Protein AF-E1F149-F1 (afdb_monomer)

Radius of gyration: 38.38 Å; Cα contacts (8 Å, |Δi|>4): 132; chains: 1; bounding box: 78×75×106 Å

Solvent-accessible surface area (backbone atoms only — not comparable to full-atom values): 12348 Å² total; per-residue (Å²): 132,79,92,64,80,89,79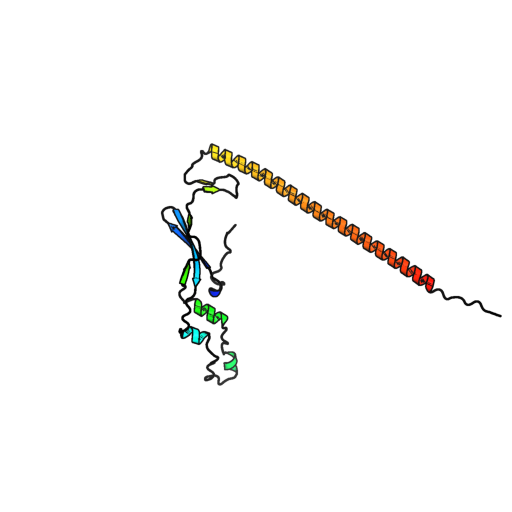,58,80,90,77,57,61,71,88,75,54,51,62,51,74,48,78,47,78,46,96,86,58,40,34,36,40,40,36,28,33,52,39,71,77,74,62,86,82,36,64,68,52,50,62,70,73,37,77,94,71,75,85,67,89,79,60,90,47,77,69,49,61,74,66,56,76,77,82,52,68,67,64,53,48,55,56,58,57,67,82,48,73,70,46,76,42,83,69,55,76,80,42,79,44,68,80,53,69,44,57,83,51,87,92,51,81,35,71,77,43,49,71,88,61,85,74,55,72,68,59,48,53,52,39,48,53,52,38,50,52,53,50,56,50,50,55,54,50,52,52,51,49,53,51,51,52,53,53,49,55,52,48,53,51,52,51,52,53,48,52,51,53,50,52,51,52,52,50,52,54,52,52,53,53,54,51,53,56,54,52,70,71,64,63,77,82,78,76,79,85,81,135

Mean predicted aligned error: 14.94 Å

Structure (mmCIF, N/CA/C/O backbone):
data_AF-E1F149-F1
#
_entry.id   AF-E1F149-F1
#
loop_
_atom_site.group_PDB
_atom_site.id
_atom_site.type_symbol
_atom_site.label_atom_id
_atom_site.label_alt_id
_atom_site.label_comp_id
_atom_site.label_asym_id
_atom_site.label_entity_id
_atom_site.label_seq_id
_atom_site.pdbx_PDB_ins_code
_atom_site.Cartn_x
_atom_site.Cartn_y
_atom_site.Cartn_z
_atom_site.occupancy
_atom_site.B_iso_or_equiv
_atom_site.auth_seq_id
_atom_site.auth_comp_id
_atom_site.auth_asym_id
_atom_site.auth_atom_id
_atom_site.pdbx_PDB_model_num
ATOM 1 N N . ARG A 1 1 ? -6.073 5.992 4.138 1.00 64.12 1 ARG A N 1
ATOM 2 C CA . ARG A 1 1 ? -4.622 6.312 4.183 1.00 64.12 1 ARG A CA 1
ATOM 3 C C . ARG A 1 1 ? -4.005 5.742 2.915 1.00 64.12 1 ARG A C 1
ATOM 5 O O . ARG A 1 1 ? -4.240 4.570 2.657 1.00 64.12 1 ARG A O 1
ATOM 12 N N . LYS A 1 2 ? -3.317 6.547 2.101 1.00 83.06 2 LYS A N 1
ATOM 13 C CA . LYS A 1 2 ? -2.605 6.032 0.920 1.00 83.06 2 LYS A CA 1
ATOM 14 C C . LYS A 1 2 ? -1.378 5.243 1.397 1.00 83.06 2 LYS A C 1
ATOM 16 O O . LYS A 1 2 ? -0.756 5.644 2.379 1.00 83.06 2 LYS A O 1
ATOM 21 N N . VAL A 1 3 ? -1.097 4.101 0.770 1.00 85.75 3 VAL A N 1
ATOM 22 C CA . VAL A 1 3 ? 0.039 3.230 1.138 1.00 85.75 3 VAL A CA 1
ATOM 23 C C . VAL A 1 3 ? 1.358 3.799 0.611 1.00 85.75 3 VAL A C 1
ATOM 25 O O . VAL A 1 3 ? 2.387 3.680 1.269 1.00 85.75 3 VAL A O 1
ATOM 28 N N . TYR A 1 4 ? 1.310 4.468 -0.540 1.00 87.56 4 TYR A N 1
ATOM 29 C CA . TYR A 1 4 ? 2.456 5.096 -1.188 1.00 87.56 4 TYR A CA 1
ATOM 30 C C . TYR A 1 4 ? 2.304 6.623 -1.191 1.00 87.56 4 TYR A C 1
ATOM 32 O O . TYR A 1 4 ? 1.167 7.114 -1.223 1.00 87.56 4 TYR A O 1
ATOM 40 N N . PRO A 1 5 ? 3.419 7.374 -1.144 1.00 88.69 5 PRO A N 1
ATOM 41 C CA . PRO A 1 5 ? 3.393 8.817 -1.334 1.00 88.69 5 PRO A CA 1
ATOM 42 C C . PRO A 1 5 ? 2.919 9.165 -2.748 1.00 88.69 5 PRO A C 1
ATOM 44 O O . PRO A 1 5 ? 3.057 8.373 -3.681 1.00 88.69 5 PRO A O 1
ATOM 47 N N . GLU A 1 6 ? 2.359 10.360 -2.901 1.00 87.00 6 GLU A N 1
ATOM 48 C CA . GLU A 1 6 ? 2.014 10.887 -4.218 1.00 87.00 6 GLU A CA 1
ATOM 49 C C . GLU A 1 6 ? 3.292 11.232 -4.985 1.00 87.00 6 GLU A C 1
ATOM 51 O O . GLU A 1 6 ? 4.244 11.766 -4.415 1.00 87.00 6 GLU A O 1
ATOM 56 N N . LEU A 1 7 ? 3.320 10.887 -6.272 1.00 85.12 7 LEU A N 1
ATOM 57 C CA . LEU A 1 7 ? 4.482 11.065 -7.131 1.00 85.12 7 LEU A CA 1
ATOM 58 C C . LEU A 1 7 ? 4.151 12.078 -8.227 1.00 85.12 7 LEU A C 1
ATOM 60 O O . LEU A 1 7 ? 3.267 11.831 -9.046 1.00 85.12 7 LEU A O 1
ATOM 64 N N . ASN A 1 8 ? 4.877 13.195 -8.259 1.00 85.88 8 ASN A N 1
ATOM 65 C CA . ASN A 1 8 ? 4.776 14.167 -9.341 1.00 85.88 8 ASN A CA 1
ATOM 66 C C . ASN A 1 8 ? 5.753 13.806 -10.468 1.00 85.88 8 ASN A C 1
ATOM 68 O O . ASN A 1 8 ? 6.969 13.871 -10.298 1.00 85.88 8 ASN A O 1
ATOM 72 N N . VAL A 1 9 ? 5.224 13.443 -11.635 1.00 81.06 9 VAL A N 1
ATOM 73 C CA . VAL A 1 9 ? 6.022 12.985 -12.785 1.00 81.06 9 VAL A CA 1
ATOM 74 C C . VAL A 1 9 ? 6.932 14.091 -13.343 1.00 81.06 9 VAL A C 1
ATOM 76 O O . VAL A 1 9 ? 7.969 13.787 -13.926 1.00 81.06 9 VAL A O 1
ATOM 79 N N . ALA A 1 10 ? 6.584 15.368 -13.149 1.00 80.62 10 ALA A N 1
ATOM 80 C CA . ALA A 1 10 ? 7.375 16.492 -13.655 1.00 80.62 10 ALA A CA 1
ATOM 81 C C . ALA A 1 10 ? 8.623 16.789 -12.805 1.00 80.62 10 ALA A C 1
ATOM 83 O O . ALA A 1 10 ? 9.644 17.220 -13.338 1.00 80.62 10 ALA A O 1
ATOM 84 N N . GLU A 1 11 ? 8.545 16.556 -11.495 1.00 81.69 11 GLU A N 1
ATOM 85 C CA . GLU A 1 11 ? 9.586 16.948 -10.532 1.00 81.69 11 GLU A CA 1
ATOM 86 C C . GLU A 1 11 ? 10.530 15.795 -10.171 1.00 81.69 11 GLU A C 1
ATOM 88 O O . GLU A 1 11 ? 11.644 16.012 -9.694 1.00 81.69 11 GLU A O 1
ATOM 93 N N . VAL A 1 12 ? 10.101 14.550 -10.381 1.00 80.50 12 VAL A N 1
ATOM 94 C CA . VAL A 1 12 ? 10.846 13.375 -9.928 1.00 80.50 12 VAL A CA 1
ATOM 95 C C . VAL A 1 12 ? 11.985 13.044 -10.889 1.00 80.50 12 VAL A C 1
ATOM 97 O O . VAL A 1 12 ? 11.776 12.703 -12.051 1.00 80.50 12 VAL A O 1
ATOM 100 N N . SER A 1 13 ? 13.215 13.061 -10.371 1.00 78.38 13 SER A N 1
ATOM 101 C CA . SER A 1 13 ? 14.384 12.560 -11.098 1.00 78.38 13 SER A CA 1
ATOM 102 C C . SER A 1 13 ? 14.320 11.035 -11.225 1.00 78.38 13 SER A C 1
ATOM 104 O O . SER A 1 13 ? 14.295 10.309 -10.223 1.00 78.38 13 SER A O 1
ATOM 106 N N . LEU A 1 14 ? 14.362 10.541 -12.466 1.00 75.69 14 LEU A N 1
ATOM 107 C CA . LEU A 1 14 ? 14.351 9.110 -12.795 1.00 75.69 14 LEU A CA 1
ATOM 108 C C . LEU A 1 14 ? 15.543 8.360 -12.181 1.00 75.69 14 LEU A C 1
ATOM 110 O O . LEU A 1 14 ? 15.417 7.193 -11.827 1.00 75.69 14 LEU A O 1
ATOM 114 N N . ARG A 1 15 ? 16.669 9.047 -11.947 1.00 76.00 15 ARG A N 1
ATOM 115 C CA . ARG A 1 15 ? 17.849 8.500 -11.257 1.00 76.00 15 ARG A CA 1
ATOM 116 C C . ARG A 1 15 ? 17.552 8.067 -9.815 1.00 76.00 15 ARG A C 1
ATOM 118 O O . ARG A 1 15 ? 18.224 7.178 -9.291 1.00 76.00 15 ARG A O 1
ATOM 125 N N . SER A 1 16 ? 16.590 8.706 -9.148 1.00 82.00 16 SER A N 1
ATOM 126 C CA . SER A 1 16 ? 16.223 8.375 -7.763 1.00 82.00 16 SER A CA 1
ATOM 127 C C . SER A 1 16 ? 15.372 7.102 -7.656 1.00 82.00 16 SER A C 1
ATOM 129 O O . SER A 1 16 ? 15.363 6.447 -6.608 1.00 82.00 16 SER A O 1
ATOM 131 N N . LEU A 1 17 ? 14.703 6.712 -8.745 1.00 85.69 17 LEU A N 1
ATOM 132 C CA . LEU A 1 17 ? 13.822 5.552 -8.793 1.00 85.69 17 LEU A CA 1
ATOM 133 C C . LEU A 1 17 ? 14.647 4.276 -8.968 1.00 85.69 17 LEU A C 1
ATOM 135 O O . LEU A 1 17 ? 15.084 3.923 -10.056 1.00 85.69 17 LEU A O 1
ATOM 139 N N . LYS A 1 18 ? 14.852 3.554 -7.866 1.00 88.81 18 LYS A N 1
ATOM 140 C CA . LYS A 1 18 ? 15.605 2.286 -7.864 1.00 88.81 18 LYS A CA 1
ATOM 141 C C . LYS A 1 18 ? 14.717 1.050 -7.961 1.00 88.81 18 LYS A C 1
ATOM 143 O O . LYS A 1 18 ? 15.206 -0.036 -8.252 1.00 88.81 18 LYS A O 1
ATOM 148 N N . ARG A 1 19 ? 13.433 1.180 -7.632 1.00 91.12 19 ARG A N 1
ATOM 149 C CA . ARG A 1 19 ? 12.501 0.061 -7.458 1.00 91.12 19 ARG A CA 1
ATOM 150 C C . ARG A 1 19 ? 11.141 0.435 -8.017 1.00 91.12 19 ARG A C 1
ATOM 152 O O . ARG A 1 19 ? 10.717 1.579 -7.867 1.00 91.12 19 ARG A O 1
ATOM 159 N N . CYS A 1 20 ? 10.455 -0.534 -8.601 1.00 90.44 20 CYS A N 1
ATOM 160 C CA . CYS A 1 20 ? 9.066 -0.401 -9.004 1.00 90.44 20 CYS A CA 1
ATOM 161 C C . CYS A 1 20 ? 8.274 -1.649 -8.607 1.00 90.44 20 CYS A C 1
ATOM 163 O O . CYS A 1 20 ? 8.807 -2.754 -8.489 1.00 90.44 20 CYS A O 1
ATOM 165 N N . VAL A 1 21 ? 6.981 -1.454 -8.380 1.00 92.19 21 VAL A N 1
ATOM 166 C CA . VAL A 1 21 ? 6.023 -2.533 -8.153 1.00 92.19 21 VAL A CA 1
ATOM 167 C C . VAL A 1 21 ? 5.037 -2.496 -9.305 1.00 92.19 21 VAL A C 1
ATOM 169 O O . VAL A 1 21 ? 4.491 -1.436 -9.606 1.00 92.19 21 VAL A O 1
ATOM 172 N N . LEU A 1 22 ? 4.820 -3.644 -9.937 1.00 93.00 22 LEU A N 1
ATOM 173 C CA . LEU A 1 22 ? 3.830 -3.804 -10.989 1.00 93.00 22 LEU A CA 1
ATOM 174 C C . LEU A 1 22 ? 2.616 -4.550 -10.438 1.00 93.00 22 LEU A C 1
ATOM 176 O O . LEU A 1 22 ? 2.752 -5.631 -9.857 1.00 93.00 22 LEU A O 1
ATOM 180 N N . TYR A 1 23 ? 1.446 -3.961 -10.662 1.00 93.06 23 TYR A N 1
ATOM 181 C CA . TYR A 1 23 ? 0.153 -4.595 -10.457 1.00 93.06 23 TYR A CA 1
ATOM 182 C C . TYR A 1 23 ? -0.430 -4.920 -11.828 1.00 93.06 23 TYR A C 1
ATOM 184 O O . TYR A 1 23 ? -0.559 -4.029 -12.663 1.00 93.06 23 TYR A O 1
ATOM 192 N N . SER A 1 24 ? -0.770 -6.184 -12.056 1.00 94.19 24 SER A N 1
ATOM 193 C CA . SER A 1 24 ? -1.546 -6.599 -13.228 1.00 94.19 24 SER A CA 1
ATOM 194 C C . SER A 1 24 ? -2.870 -7.168 -12.748 1.00 94.19 24 SER A C 1
ATOM 196 O O . SER A 1 24 ? -2.875 -8.004 -11.843 1.00 94.19 24 SER A O 1
ATOM 198 N N . ALA A 1 25 ? -3.970 -6.691 -13.320 1.00 94.00 25 ALA A N 1
ATOM 199 C CA . ALA A 1 25 ? -5.302 -7.218 -13.074 1.00 94.00 25 ALA A CA 1
ATOM 200 C C . ALA A 1 25 ? -5.681 -8.134 -14.237 1.00 94.00 25 ALA A C 1
ATOM 202 O O . ALA A 1 25 ? -5.577 -7.739 -15.396 1.00 94.00 25 ALA A O 1
ATOM 203 N N . SER A 1 26 ? -6.087 -9.356 -13.914 1.00 92.56 26 SER A N 1
ATOM 204 C CA . SER A 1 26 ? -6.654 -10.292 -14.886 1.00 92.56 26 SER A CA 1
ATOM 205 C C . SER A 1 26 ? -8.179 -10.197 -14.906 1.00 92.56 26 SER A C 1
ATOM 207 O O . SER A 1 26 ? -8.788 -9.762 -13.926 1.00 92.56 26 SER A O 1
ATOM 209 N N . ASP A 1 27 ? -8.799 -10.684 -15.980 1.00 89.69 27 ASP A N 1
ATOM 210 C CA . ASP A 1 27 ? -10.262 -10.691 -16.147 1.00 89.69 27 ASP A CA 1
ATOM 211 C C . ASP A 1 27 ? -10.984 -11.509 -15.061 1.00 89.69 27 ASP A C 1
ATOM 213 O O . ASP A 1 27 ? -12.145 -11.267 -14.750 1.00 89.69 27 ASP A O 1
ATOM 217 N N . THR A 1 28 ? -10.276 -12.452 -14.430 1.00 85.50 28 THR A N 1
ATOM 218 C CA . THR A 1 28 ? -10.783 -13.272 -13.315 1.00 85.50 28 THR A CA 1
ATOM 219 C C . THR A 1 28 ? -10.886 -12.515 -11.985 1.00 85.50 28 THR A C 1
ATOM 221 O O . THR A 1 28 ? -11.393 -13.055 -11.006 1.00 85.50 28 THR A O 1
ATOM 224 N N . GLY A 1 29 ? -10.392 -11.274 -11.915 1.00 86.25 29 GLY A N 1
ATOM 225 C CA . GLY A 1 29 ? -10.317 -10.497 -10.675 1.00 86.25 29 GLY A CA 1
ATOM 226 C C . GLY A 1 29 ? -9.081 -10.797 -9.820 1.00 86.25 29 GLY A C 1
ATOM 227 O O . GLY A 1 29 ? -8.895 -10.163 -8.779 1.00 86.25 29 GLY A O 1
ATOM 228 N N . ALA A 1 30 ? -8.205 -11.710 -10.257 1.00 91.81 30 ALA A N 1
ATOM 229 C CA . ALA A 1 30 ? -6.910 -11.929 -9.624 1.00 91.81 30 ALA A CA 1
ATOM 230 C C . ALA A 1 30 ? -5.932 -10.793 -9.967 1.00 91.81 30 ALA A C 1
ATOM 232 O O . ALA A 1 30 ? -5.767 -10.415 -11.135 1.00 91.81 30 ALA A O 1
ATOM 233 N N . ILE A 1 31 ? -5.261 -10.275 -8.938 1.00 95.00 31 ILE A N 1
ATOM 234 C CA . ILE A 1 31 ? -4.259 -9.213 -9.017 1.00 95.00 31 ILE A CA 1
ATOM 235 C C . ILE A 1 31 ? -2.886 -9.827 -8.772 1.00 95.00 31 ILE A C 1
ATOM 237 O O . ILE A 1 31 ? -2.609 -10.348 -7.691 1.00 95.00 31 ILE A O 1
ATOM 241 N N . THR A 1 32 ? -1.987 -9.721 -9.745 1.00 94.56 32 THR A N 1
ATOM 242 C CA . THR A 1 32 ? -0.596 -10.129 -9.543 1.00 94.56 32 THR A CA 1
ATOM 243 C C . THR A 1 32 ? 0.228 -8.953 -9.044 1.00 94.56 32 THR A C 1
ATOM 245 O O . THR A 1 32 ? 0.233 -7.897 -9.678 1.00 94.56 32 THR A O 1
ATOM 248 N N . PHE A 1 33 ? 0.964 -9.155 -7.958 1.00 94.44 33 PHE A N 1
ATOM 249 C CA . PHE A 1 33 ? 1.943 -8.215 -7.424 1.00 94.44 33 PHE A CA 1
ATOM 250 C C . PHE A 1 33 ? 3.345 -8.732 -7.734 1.00 94.44 33 PHE A C 1
ATOM 252 O O . PHE A 1 33 ? 3.691 -9.864 -7.380 1.00 94.44 33 PHE A O 1
ATOM 259 N N . ARG A 1 34 ? 4.159 -7.896 -8.385 1.00 93.88 34 ARG A N 1
ATOM 260 C CA . ARG A 1 34 ? 5.561 -8.205 -8.693 1.00 93.88 34 ARG A CA 1
ATOM 261 C C . ARG A 1 34 ? 6.463 -7.019 -8.378 1.00 93.88 34 ARG A C 1
ATOM 263 O O . ARG A 1 34 ? 6.154 -5.887 -8.748 1.00 93.88 34 ARG A O 1
ATOM 270 N N . HIS A 1 35 ? 7.583 -7.280 -7.706 1.00 94.12 35 HIS A N 1
ATOM 271 C CA . HIS A 1 35 ? 8.545 -6.257 -7.295 1.00 94.12 35 HIS A CA 1
ATOM 272 C C . HIS A 1 35 ? 9.844 -6.370 -8.097 1.00 94.12 35 HIS A C 1
ATOM 274 O O . HIS A 1 35 ? 10.506 -7.412 -8.093 1.00 94.12 35 HIS A O 1
ATOM 280 N N . TYR A 1 36 ? 10.229 -5.266 -8.733 1.00 94.81 36 TYR A N 1
ATOM 281 C CA . TYR A 1 36 ? 11.410 -5.179 -9.580 1.00 94.81 36 TYR A CA 1
ATOM 282 C C . TYR A 1 36 ? 12.365 -4.079 -9.111 1.00 94.81 36 TYR A C 1
ATOM 284 O O . TYR A 1 36 ? 11.958 -3.008 -8.655 1.00 94.81 36 TYR A O 1
ATOM 292 N N . LEU A 1 37 ? 13.658 -4.334 -9.272 1.00 93.12 37 LEU A N 1
ATOM 293 C CA . LEU A 1 37 ? 14.705 -3.324 -9.278 1.00 93.12 37 LEU A CA 1
ATOM 294 C C . LEU A 1 37 ? 14.817 -2.737 -10.686 1.00 93.12 37 LEU A C 1
ATOM 296 O O . LEU A 1 37 ? 14.861 -3.474 -11.674 1.00 93.12 37 LEU A O 1
ATOM 300 N N . LEU A 1 38 ? 14.930 -1.416 -10.756 1.00 90.94 38 LEU A N 1
ATOM 301 C CA . LEU A 1 38 ? 15.231 -0.687 -11.978 1.00 90.94 38 LEU A CA 1
ATOM 302 C C . LEU A 1 38 ? 16.753 -0.646 -12.160 1.00 90.94 38 LEU A C 1
ATOM 304 O O . LEU A 1 38 ? 17.476 -0.106 -11.321 1.00 90.94 38 LEU A O 1
ATOM 308 N N . ARG A 1 39 ? 17.248 -1.222 -13.258 1.00 86.88 39 ARG A N 1
ATOM 309 C CA . ARG A 1 39 ? 18.651 -1.137 -13.673 1.00 86.88 39 ARG A CA 1
ATOM 310 C C . ARG A 1 39 ? 18.738 -0.414 -15.007 1.00 86.88 39 ARG A C 1
ATOM 312 O O . ARG A 1 39 ? 18.264 -0.919 -16.019 1.00 86.88 39 ARG A O 1
ATOM 319 N N . HIS A 1 40 ? 19.421 0.722 -15.033 1.00 82.38 40 HIS A N 1
ATOM 320 C CA . HIS A 1 40 ? 19.783 1.361 -16.293 1.00 82.38 40 HIS A CA 1
ATOM 321 C C . HIS A 1 40 ? 20.988 0.619 -16.893 1.00 82.38 40 HIS A C 1
ATOM 323 O O . HIS A 1 40 ? 22.033 0.545 -16.238 1.00 82.38 40 HIS A O 1
ATOM 329 N N . PRO A 1 41 ? 20.864 0.009 -18.086 1.00 74.75 41 PRO A N 1
ATOM 330 C CA . PRO A 1 41 ? 22.009 -0.527 -18.796 1.00 74.75 41 PRO A CA 1
ATOM 331 C C . PRO A 1 41 ? 22.918 0.645 -19.172 1.00 74.75 41 PRO A C 1
ATOM 333 O O . PRO A 1 41 ? 22.548 1.519 -19.951 1.00 74.75 41 PRO A O 1
ATOM 336 N N . LEU A 1 42 ? 24.092 0.679 -18.555 1.00 71.38 42 LEU A N 1
ATOM 337 C CA . LEU A 1 42 ? 25.172 1.569 -18.935 1.00 71.38 42 LEU A CA 1
ATOM 338 C C . LEU A 1 42 ? 26.113 0.746 -19.802 1.00 71.38 42 LEU A C 1
ATOM 340 O O . LEU A 1 42 ? 26.889 -0.045 -19.269 1.00 71.38 42 LEU A O 1
ATOM 344 N N . ASP A 1 43 ? 26.028 0.902 -21.120 1.00 65.38 43 ASP A N 1
ATOM 345 C CA . ASP A 1 43 ? 27.121 0.457 -21.977 1.00 65.38 43 ASP A CA 1
ATOM 346 C C . ASP A 1 43 ? 28.250 1.468 -21.802 1.00 65.38 43 ASP A C 1
ATOM 348 O O . ASP A 1 43 ? 28.153 2.608 -22.261 1.00 65.38 43 ASP A O 1
ATOM 352 N N . ALA A 1 44 ? 29.296 1.067 -21.076 1.00 57.94 44 ALA A N 1
ATOM 353 C CA . ALA A 1 44 ? 30.482 1.888 -20.812 1.00 57.94 44 ALA A CA 1
ATOM 354 C C . ALA A 1 44 ? 31.178 2.352 -22.109 1.00 57.94 44 ALA A C 1
ATOM 356 O O . ALA A 1 44 ? 31.842 3.384 -22.129 1.00 57.94 44 ALA A O 1
ATOM 357 N N . GLU A 1 45 ? 30.959 1.623 -23.203 1.00 58.41 45 GLU A N 1
ATOM 358 C CA . GLU A 1 45 ? 31.405 1.953 -24.558 1.00 58.41 45 GLU A CA 1
ATOM 359 C C . GLU A 1 45 ? 30.544 3.015 -25.255 1.00 58.41 45 GLU A C 1
ATOM 361 O O . GLU A 1 45 ? 30.916 3.499 -26.319 1.00 58.41 45 GLU A O 1
ATOM 366 N N . SER A 1 46 ? 29.389 3.394 -24.698 1.00 65.44 46 SER A N 1
ATOM 367 C CA . SER A 1 46 ? 28.503 4.335 -25.379 1.00 65.44 46 SER A CA 1
ATOM 368 C C . SER A 1 46 ? 29.150 5.716 -25.475 1.00 65.44 46 SER A C 1
ATOM 370 O O . SER A 1 46 ? 29.381 6.400 -24.476 1.00 65.44 46 SER A O 1
ATOM 372 N N . GLU A 1 47 ? 29.387 6.146 -26.711 1.00 62.25 47 GLU A N 1
ATOM 373 C CA . GLU A 1 47 ? 29.935 7.461 -27.055 1.00 62.25 47 GLU A CA 1
ATOM 374 C C . GLU A 1 47 ? 29.192 8.595 -26.333 1.00 62.25 47 GLU A C 1
ATOM 376 O O . GLU A 1 47 ? 29.797 9.520 -25.807 1.00 62.25 47 GLU A O 1
ATOM 381 N N . SER A 1 48 ? 27.872 8.476 -26.173 1.00 62.94 48 SER A N 1
ATOM 382 C CA . SER A 1 48 ? 27.055 9.437 -25.426 1.00 62.94 48 SER A CA 1
ATOM 383 C C . SER A 1 48 ? 27.404 9.545 -23.934 1.00 62.94 48 SER A C 1
ATOM 385 O O . SER A 1 48 ? 27.337 10.641 -23.385 1.00 62.94 48 SER A O 1
ATOM 387 N N . LEU A 1 49 ? 27.787 8.445 -23.268 1.00 65.69 49 LEU A N 1
ATOM 388 C CA . LEU A 1 49 ? 28.263 8.494 -21.881 1.00 65.69 49 LEU A CA 1
ATOM 389 C C . LEU A 1 49 ? 29.673 9.059 -21.813 1.00 65.69 49 LEU A C 1
ATOM 391 O O . LEU A 1 49 ? 29.926 9.880 -20.944 1.00 65.69 49 LEU A O 1
ATOM 395 N N . LYS A 1 50 ? 30.559 8.683 -22.741 1.00 65.75 50 LYS A N 1
ATOM 396 C CA . LYS A 1 50 ? 31.909 9.257 -22.835 1.00 65.75 50 LYS A CA 1
ATOM 397 C C . LYS A 1 50 ? 31.867 10.764 -23.108 1.00 65.75 50 LYS A C 1
ATOM 399 O O . LYS A 1 50 ? 32.696 11.480 -22.579 1.00 65.75 50 LYS A O 1
ATOM 404 N N . VAL A 1 51 ? 30.877 11.264 -23.852 1.00 68.44 51 VAL A N 1
ATOM 405 C CA . VAL A 1 51 ? 30.659 12.701 -24.116 1.00 68.44 51 VAL A CA 1
ATOM 406 C C . VAL A 1 51 ? 30.037 13.437 -22.920 1.00 68.44 51 VAL A C 1
ATOM 408 O O . VAL A 1 51 ? 30.357 14.601 -22.683 1.00 68.44 51 VAL A O 1
ATOM 411 N N . LEU A 1 52 ? 29.158 12.782 -22.153 1.00 65.56 52 LEU A N 1
ATOM 412 C CA . LEU A 1 52 ? 28.523 13.357 -20.955 1.00 65.56 52 LEU A CA 1
ATOM 413 C C . LEU A 1 52 ? 29.423 13.341 -19.720 1.00 65.56 52 LEU A C 1
ATOM 415 O O . LEU A 1 52 ? 29.425 14.287 -18.939 1.00 65.56 52 LEU A O 1
ATOM 419 N N . LEU A 1 53 ? 30.176 12.257 -19.550 1.00 67.19 53 LEU A N 1
ATOM 420 C CA . LEU A 1 53 ? 31.255 12.118 -18.575 1.00 67.19 53 LEU A CA 1
ATOM 421 C C . LEU A 1 53 ? 32.542 12.806 -19.069 1.00 67.19 53 LEU A C 1
ATOM 423 O O . LEU A 1 53 ? 33.531 12.851 -18.343 1.00 67.19 53 LEU A O 1
ATOM 427 N N . GLY A 1 54 ? 32.507 13.304 -20.310 1.00 61.22 54 GLY A N 1
ATOM 428 C CA . GLY A 1 54 ? 33.643 13.711 -21.114 1.00 61.22 54 GLY A CA 1
ATOM 429 C C . GLY A 1 54 ? 34.456 14.830 -20.509 1.00 61.22 54 GLY A C 1
ATOM 430 O O . GLY A 1 54 ? 33.939 15.868 -20.093 1.00 61.22 54 GLY A O 1
ATOM 431 N N . GLU A 1 55 ? 35.758 14.575 -20.522 1.00 59.72 55 GLU A N 1
ATOM 432 C CA . GLU A 1 55 ? 36.838 15.506 -20.266 1.00 59.72 55 GLU A CA 1
ATOM 433 C C . GLU A 1 55 ? 36.553 16.881 -20.875 1.00 59.72 55 GLU A C 1
ATOM 435 O O . GLU A 1 55 ? 36.022 17.011 -21.979 1.00 59.72 55 GLU A O 1
ATOM 440 N N . LYS A 1 56 ? 36.913 17.916 -20.110 1.00 53.91 56 LYS A N 1
ATOM 441 C CA . LYS A 1 56 ? 36.743 19.338 -20.416 1.00 53.91 56 LYS A CA 1
ATOM 442 C C . LYS A 1 56 ? 37.285 19.692 -21.804 1.00 53.91 56 LYS A C 1
ATOM 444 O O . LYS A 1 56 ? 38.393 20.203 -21.926 1.00 53.91 56 LYS A O 1
ATOM 449 N N . ARG A 1 57 ? 36.484 19.532 -22.850 1.00 53.94 57 ARG A N 1
ATOM 450 C CA . ARG A 1 57 ? 36.718 20.227 -24.112 1.00 53.94 57 ARG A CA 1
ATOM 451 C C . ARG A 1 57 ? 35.552 21.152 -24.374 1.00 53.94 57 ARG A C 1
ATOM 453 O O . ARG A 1 57 ? 34.608 20.842 -25.092 1.00 53.94 57 ARG A O 1
ATOM 460 N N . LEU A 1 58 ? 35.623 22.301 -23.709 1.00 58.88 58 LEU A N 1
ATOM 461 C CA . LEU A 1 58 ? 34.873 23.470 -24.130 1.00 58.88 58 LEU A CA 1
ATOM 462 C C . LEU A 1 58 ? 35.373 23.818 -25.535 1.00 58.88 58 LEU A C 1
ATOM 464 O O . LEU A 1 58 ? 36.578 23.952 -25.754 1.00 58.88 58 LEU A O 1
ATOM 468 N N . SER A 1 59 ? 34.463 23.903 -26.497 1.00 56.41 59 SER A N 1
ATOM 469 C CA . SER A 1 59 ? 34.786 24.400 -27.830 1.00 56.41 59 SER A CA 1
ATOM 470 C C . SER A 1 59 ? 35.050 25.900 -27.714 1.00 56.41 59 SER A C 1
ATOM 472 O O . SER A 1 59 ? 34.120 26.695 -27.748 1.00 56.41 59 SER A O 1
ATOM 474 N N . LEU A 1 60 ? 36.312 26.281 -27.515 1.00 63.84 60 LEU A N 1
ATOM 475 C CA . LEU A 1 60 ? 36.736 27.680 -27.363 1.00 63.84 60 LEU A CA 1
ATOM 476 C C . LEU A 1 60 ? 36.951 28.394 -28.711 1.00 63.84 60 LEU A C 1
ATOM 478 O O . LEU A 1 60 ? 37.319 29.558 -28.732 1.00 63.84 60 LEU A O 1
ATOM 482 N N . GLY A 1 61 ? 36.752 27.706 -29.839 1.00 62.84 61 GLY A N 1
ATOM 483 C CA . GLY A 1 61 ? 37.137 28.197 -31.168 1.00 62.84 61 GLY A CA 1
ATOM 484 C C . GLY A 1 61 ? 36.231 29.267 -31.790 1.00 62.84 61 GLY A C 1
ATOM 485 O O . GLY A 1 61 ? 36.433 29.577 -32.956 1.00 62.84 61 GLY A O 1
ATOM 486 N N . HIS A 1 62 ? 35.217 29.765 -31.077 1.00 62.38 62 HIS A N 1
ATOM 487 C CA . HIS A 1 62 ? 34.215 30.729 -31.577 1.00 62.38 62 HIS A CA 1
ATOM 488 C C . HIS A 1 62 ? 33.869 31.814 -30.539 1.00 62.38 62 HIS A C 1
ATOM 490 O O . HIS A 1 62 ? 32.769 32.355 -30.542 1.00 62.38 62 HIS A O 1
ATOM 496 N N . LEU A 1 63 ? 34.776 32.081 -29.598 1.00 65.38 63 LEU A N 1
ATOM 497 C CA . LEU A 1 63 ? 34.595 33.117 -28.582 1.00 65.38 63 LEU A CA 1
ATOM 498 C C . LEU A 1 63 ? 35.519 34.282 -28.917 1.00 65.38 63 LEU A C 1
ATOM 500 O O . LEU A 1 63 ? 36.650 34.330 -28.435 1.00 65.38 63 LEU A O 1
ATOM 504 N N . ASP A 1 64 ? 35.040 35.184 -29.767 1.00 71.81 64 ASP A N 1
ATOM 505 C CA . ASP A 1 64 ? 35.811 36.355 -30.187 1.00 71.81 64 ASP A CA 1
ATOM 506 C C . ASP A 1 64 ? 35.566 37.552 -29.247 1.00 71.81 64 ASP A C 1
ATOM 508 O O . ASP A 1 64 ? 36.434 38.416 -29.108 1.00 71.81 64 ASP A O 1
ATOM 512 N N . THR A 1 65 ? 34.427 37.584 -28.536 1.00 78.38 65 THR A N 1
ATOM 513 C CA . THR A 1 65 ? 34.036 38.687 -27.639 1.00 78.38 65 THR A CA 1
ATOM 514 C C . THR A 1 65 ? 33.848 38.220 -26.191 1.00 78.38 65 THR A C 1
ATOM 516 O O . THR A 1 65 ? 33.420 37.101 -25.916 1.00 78.38 65 THR A O 1
ATOM 519 N N . ILE A 1 66 ? 34.123 39.104 -25.224 1.00 75.19 66 ILE A N 1
ATOM 520 C CA . ILE A 1 66 ? 33.931 38.842 -23.782 1.00 75.19 66 ILE A CA 1
ATOM 521 C C . ILE A 1 66 ? 32.464 38.500 -23.459 1.00 75.19 66 ILE A C 1
ATOM 523 O O . ILE A 1 66 ? 32.204 37.650 -22.607 1.00 75.19 66 ILE A O 1
ATOM 527 N N . ASP A 1 67 ? 31.509 39.092 -24.178 1.00 74.06 67 ASP A N 1
ATOM 528 C CA . ASP A 1 67 ? 30.084 38.788 -24.023 1.00 74.06 67 ASP A CA 1
ATOM 529 C C . ASP A 1 67 ? 29.747 37.341 -24.416 1.00 74.06 67 ASP A C 1
ATOM 531 O O . ASP A 1 67 ? 28.883 36.722 -23.790 1.00 74.06 67 ASP A O 1
ATOM 535 N N . ASP A 1 68 ? 30.491 36.736 -25.347 1.00 67.00 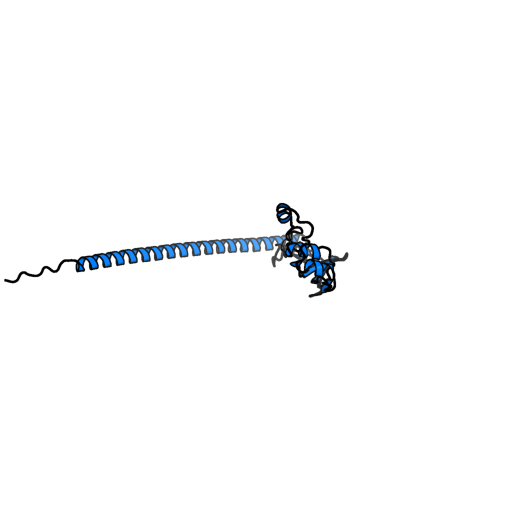68 ASP A N 1
ATOM 536 C CA . ASP A 1 68 ? 30.285 35.344 -25.758 1.00 67.00 68 ASP A CA 1
ATOM 537 C C . ASP A 1 68 ? 30.606 34.373 -24.610 1.00 67.00 68 ASP A C 1
ATOM 539 O O . ASP A 1 68 ? 29.946 33.342 -24.454 1.00 67.00 68 ASP A O 1
ATOM 543 N N . ILE A 1 69 ? 31.545 34.742 -23.730 1.00 69.25 69 ILE A N 1
AT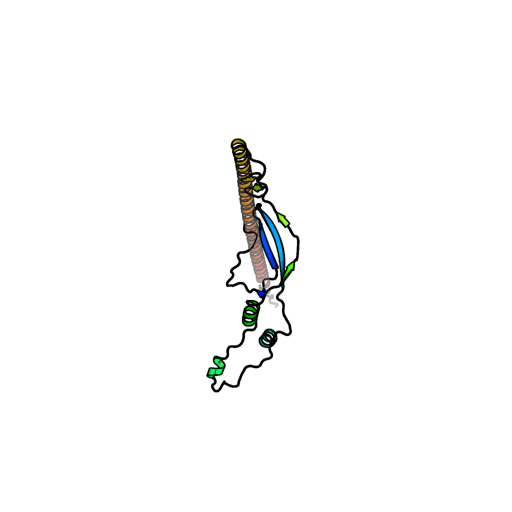OM 544 C CA . ILE A 1 69 ? 31.900 33.981 -22.522 1.00 69.25 69 ILE A CA 1
ATOM 545 C C . ILE A 1 69 ? 30.709 33.912 -21.558 1.00 69.25 69 ILE A C 1
ATOM 547 O O . ILE A 1 69 ? 30.493 32.881 -20.921 1.00 69.25 69 ILE A O 1
ATOM 551 N N . SER A 1 70 ? 29.899 34.973 -21.478 1.00 66.69 70 SER A N 1
ATOM 552 C CA . SER A 1 70 ? 28.700 35.002 -20.628 1.00 66.69 70 SER A CA 1
ATOM 553 C C . SER A 1 70 ? 27.577 34.093 -21.150 1.00 66.69 70 SER A C 1
ATOM 555 O O . SER A 1 70 ? 26.766 33.591 -20.370 1.00 66.69 70 SER A O 1
ATOM 557 N N . THR A 1 71 ? 27.558 33.826 -22.461 1.00 65.69 71 THR A N 1
ATOM 558 C CA . THR A 1 71 ? 26.578 32.939 -23.111 1.00 65.69 71 THR A CA 1
ATOM 559 C C . THR A 1 71 ? 26.993 31.469 -23.122 1.00 65.69 71 THR A C 1
ATOM 561 O O . THR A 1 71 ? 26.176 30.597 -23.448 1.00 65.69 71 THR A O 1
ATOM 564 N N . LEU A 1 72 ? 28.238 31.164 -22.733 1.00 65.50 72 LEU A N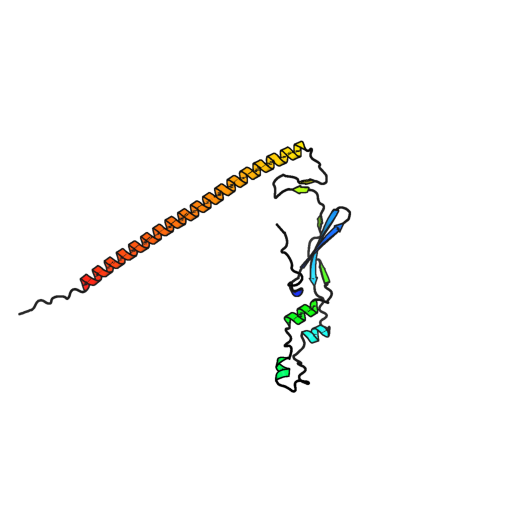 1
ATOM 565 C CA . LEU A 1 72 ? 28.696 29.793 -22.563 1.00 65.50 72 LEU A CA 1
ATOM 566 C C . LEU A 1 72 ? 27.820 29.095 -21.529 1.00 65.50 72 LEU A C 1
ATOM 568 O O . LEU A 1 72 ? 27.904 29.323 -20.322 1.00 65.50 72 LEU A O 1
ATOM 572 N N . LYS A 1 73 ? 26.982 28.183 -22.019 1.00 62.94 73 LYS A N 1
ATOM 573 C CA . LYS A 1 73 ? 26.187 27.300 -21.173 1.00 62.94 73 LYS A CA 1
ATOM 574 C C . LYS A 1 73 ? 27.143 26.389 -20.415 1.00 62.94 73 LYS A C 1
ATOM 576 O O . LYS A 1 73 ? 27.577 25.361 -20.937 1.00 62.94 73 LYS A O 1
ATOM 581 N N . VAL A 1 74 ? 27.465 26.769 -19.181 1.00 66.00 74 VAL A N 1
ATOM 582 C CA . VAL A 1 74 ? 28.126 25.888 -18.220 1.00 66.00 74 VAL A CA 1
ATOM 583 C C . VAL A 1 74 ? 27.250 24.647 -18.099 1.00 66.00 74 VAL A C 1
ATOM 585 O O . VAL A 1 74 ? 26.112 24.709 -17.629 1.00 66.00 74 VAL A O 1
ATOM 588 N N . ARG A 1 75 ? 27.755 23.520 -18.605 1.00 63.47 75 ARG A N 1
ATOM 589 C CA . ARG A 1 75 ? 27.041 22.248 -18.541 1.00 63.47 75 ARG A CA 1
ATOM 590 C C . ARG A 1 75 ? 26.869 21.863 -17.081 1.00 63.47 75 ARG A C 1
ATOM 592 O O . ARG A 1 75 ? 27.849 21.717 -16.352 1.00 63.47 75 ARG A O 1
ATOM 599 N N . ASN A 1 76 ? 25.619 21.694 -16.664 1.00 70.75 76 ASN A N 1
ATOM 600 C CA . ASN A 1 76 ? 25.299 21.160 -15.353 1.00 70.75 76 ASN A CA 1
ATOM 601 C C . ASN A 1 76 ? 25.246 19.630 -15.466 1.00 70.75 76 ASN A C 1
ATOM 603 O O . ASN A 1 76 ? 24.295 19.088 -16.035 1.00 70.75 76 ASN A O 1
ATOM 607 N N . PRO A 1 77 ? 26.209 18.895 -14.881 1.00 70.25 77 PRO A N 1
ATOM 608 C CA . PRO A 1 77 ? 26.310 17.450 -15.084 1.00 70.25 77 PRO A CA 1
ATOM 609 C C . PRO A 1 77 ? 25.075 16.702 -14.569 1.00 70.25 77 PRO A C 1
ATOM 611 O O . PRO A 1 77 ? 24.745 15.633 -15.070 1.00 70.25 77 PRO A O 1
ATOM 614 N N . LYS A 1 78 ? 24.360 17.270 -13.588 1.00 70.31 78 LYS A N 1
ATOM 615 C CA . LYS A 1 78 ? 23.117 16.701 -13.048 1.00 70.31 78 LYS A CA 1
ATOM 616 C C . LYS A 1 78 ? 21.973 16.736 -14.066 1.00 70.31 78 LYS A C 1
ATOM 618 O O . LYS A 1 78 ? 21.357 15.702 -14.302 1.00 70.31 78 LYS A O 1
ATOM 623 N N . THR A 1 79 ? 21.715 17.890 -14.687 1.00 74.50 79 THR A N 1
ATOM 624 C CA . THR A 1 79 ? 20.633 18.041 -15.676 1.00 74.50 79 THR A CA 1
ATOM 625 C C . THR A 1 79 ? 20.907 17.233 -16.937 1.00 74.50 79 THR A C 1
ATOM 627 O O . THR A 1 79 ? 19.987 16.662 -17.519 1.00 74.50 79 THR A O 1
ATOM 630 N N . ASP A 1 80 ? 22.177 17.136 -17.325 1.00 74.38 80 ASP A N 1
ATOM 631 C CA . ASP A 1 80 ? 22.588 16.390 -18.509 1.00 74.38 80 ASP A CA 1
ATOM 632 C C . ASP A 1 80 ? 22.466 14.874 -18.292 1.00 74.38 80 ASP A C 1
ATOM 634 O O . ASP A 1 80 ? 21.990 14.160 -19.174 1.00 74.38 80 ASP A O 1
ATOM 638 N N . LEU A 1 81 ? 22.791 14.381 -17.090 1.00 73.88 81 LEU A N 1
ATOM 639 C CA . LEU A 1 81 ? 22.525 12.993 -16.700 1.00 73.88 81 LEU A CA 1
ATOM 640 C C . LEU A 1 81 ? 21.027 12.681 -16.644 1.00 73.88 81 LEU A C 1
ATOM 642 O O . LEU A 1 81 ? 20.611 11.633 -17.131 1.00 73.88 81 LEU A O 1
ATOM 646 N N . ASP A 1 82 ? 20.211 13.559 -16.060 1.00 74.44 82 ASP A N 1
ATOM 647 C CA . ASP A 1 82 ? 18.760 13.345 -15.996 1.00 74.44 82 ASP A CA 1
ATOM 648 C C . ASP A 1 82 ? 18.132 13.318 -17.399 1.00 74.44 82 ASP A C 1
ATOM 650 O O . ASP A 1 82 ? 17.246 12.503 -17.666 1.00 74.44 82 ASP A O 1
ATOM 654 N N . ARG A 1 83 ? 18.624 14.149 -18.329 1.00 74.94 83 ARG A N 1
ATOM 655 C CA . ARG A 1 83 ? 18.247 14.078 -19.748 1.00 74.94 83 ARG A CA 1
ATOM 656 C C . ARG A 1 83 ? 18.727 12.775 -20.386 1.00 74.94 83 ARG A C 1
ATOM 658 O O . ARG A 1 83 ? 17.962 12.144 -21.103 1.00 74.94 83 ARG A O 1
ATOM 665 N N . PHE A 1 84 ? 19.954 12.350 -20.102 1.00 76.25 84 PHE A N 1
ATOM 666 C CA . PHE A 1 84 ? 20.511 11.119 -20.657 1.00 76.25 84 PHE A CA 1
ATOM 667 C C . PHE A 1 84 ? 19.700 9.880 -20.289 1.00 76.25 84 PHE A C 1
ATOM 669 O O . PHE A 1 84 ? 19.432 9.053 -21.152 1.00 76.25 84 PHE A O 1
ATOM 676 N N . PHE A 1 85 ? 19.296 9.741 -19.025 1.00 76.00 85 PHE A N 1
ATOM 677 C CA . PHE A 1 85 ? 18.541 8.570 -18.576 1.00 76.00 85 PHE A CA 1
ATOM 678 C C . PHE A 1 85 ? 17.064 8.591 -18.979 1.00 76.00 85 PHE A C 1
ATOM 680 O O . PHE A 1 85 ? 16.422 7.545 -18.896 1.00 76.00 85 PHE A O 1
ATOM 687 N N . ARG A 1 86 ? 16.527 9.737 -19.421 1.00 76.50 86 ARG A N 1
ATOM 688 C CA . ARG A 1 86 ? 15.116 9.881 -19.812 1.00 76.50 86 ARG A CA 1
ATOM 689 C C . ARG A 1 86 ? 14.743 9.001 -21.004 1.00 76.50 86 ARG A C 1
ATOM 691 O O . ARG A 1 86 ? 13.700 8.360 -20.967 1.00 76.50 86 ARG A O 1
ATOM 698 N N . ASP A 1 87 ? 15.618 8.930 -22.002 1.00 75.50 87 ASP A N 1
ATOM 699 C CA . ASP A 1 87 ? 15.339 8.244 -23.272 1.00 75.50 87 ASP A CA 1
ATOM 700 C C . ASP A 1 87 ? 15.994 6.854 -23.352 1.00 75.50 87 ASP A C 1
ATOM 702 O O . ASP A 1 87 ? 16.015 6.215 -24.406 1.00 75.50 87 ASP A O 1
ATOM 706 N N . LYS A 1 88 ? 16.580 6.371 -22.248 1.00 78.62 88 LYS A N 1
ATOM 707 C CA . LYS A 1 88 ? 17.280 5.082 -22.214 1.00 78.62 88 LYS A CA 1
ATOM 708 C C . LYS A 1 88 ? 16.370 3.970 -21.697 1.00 78.62 88 LYS A C 1
ATOM 710 O O . LYS A 1 88 ? 15.632 4.177 -20.733 1.00 78.62 88 LYS A O 1
ATOM 715 N N . PRO A 1 89 ? 16.454 2.763 -22.287 1.00 83.69 89 PRO A N 1
ATOM 716 C CA . PRO A 1 89 ? 15.678 1.625 -21.818 1.00 83.69 89 PRO A CA 1
ATOM 717 C C . PRO A 1 89 ? 16.086 1.258 -20.390 1.00 83.69 89 PRO A C 1
ATOM 719 O O . PRO A 1 89 ? 17.246 1.402 -20.006 1.00 83.69 89 PRO A O 1
ATOM 722 N N . VAL A 1 90 ? 15.145 0.737 -19.607 1.00 86.38 90 VAL A N 1
ATOM 723 C CA . VAL A 1 90 ? 15.404 0.247 -18.249 1.00 86.38 90 VAL A CA 1
ATOM 724 C C . VAL A 1 90 ? 15.267 -1.270 -18.233 1.00 86.38 90 VAL A C 1
ATOM 726 O O . VAL A 1 90 ? 14.310 -1.819 -18.771 1.00 86.38 90 VAL A O 1
ATOM 729 N N . LYS A 1 91 ? 16.224 -1.962 -17.612 1.00 89.62 91 LYS A N 1
ATOM 730 C CA . LYS A 1 91 ? 16.146 -3.402 -17.348 1.00 89.62 91 LYS A CA 1
ATOM 731 C C . LYS A 1 91 ? 15.498 -3.627 -15.987 1.00 89.62 91 LYS A C 1
ATOM 733 O O . LYS A 1 91 ? 15.893 -3.011 -14.998 1.00 89.62 91 LYS A O 1
ATOM 738 N N . LEU A 1 92 ? 14.530 -4.535 -15.940 1.00 92.81 92 LEU A N 1
ATOM 739 C CA . LEU A 1 92 ? 13.887 -4.961 -14.702 1.00 92.81 92 LEU A CA 1
ATOM 740 C C . LEU A 1 92 ? 14.589 -6.212 -14.178 1.00 92.81 92 LEU A C 1
ATOM 742 O O . LEU A 1 92 ? 14.724 -7.195 -14.902 1.00 92.81 92 LEU A O 1
ATOM 746 N N . ILE A 1 93 ? 15.031 -6.174 -12.924 1.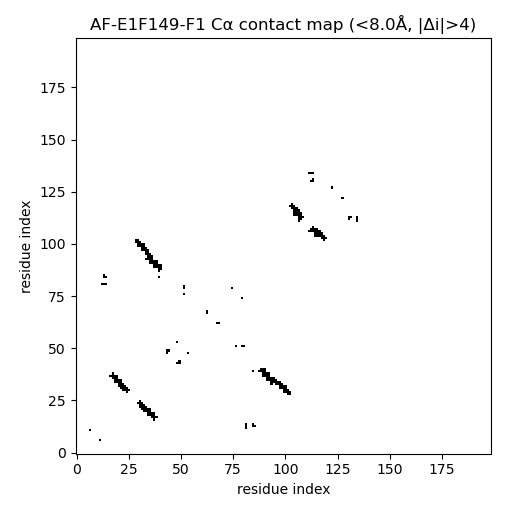00 93.19 93 ILE A N 1
ATOM 747 C CA . ILE A 1 93 ? 15.540 -7.353 -12.215 1.00 93.19 93 ILE A CA 1
ATOM 748 C C . ILE A 1 93 ? 14.531 -7.691 -11.134 1.00 93.19 93 ILE A C 1
ATOM 750 O O . ILE A 1 93 ? 14.195 -6.846 -10.309 1.00 93.19 93 ILE A O 1
ATOM 754 N N . GLU A 1 94 ? 14.016 -8.910 -11.144 1.00 93.44 94 GLU A N 1
ATOM 755 C CA . GLU A 1 94 ? 13.052 -9.333 -10.139 1.00 93.44 94 GLU A CA 1
ATOM 756 C C . GLU A 1 94 ? 13.713 -9.425 -8.758 1.00 93.44 94 GLU A C 1
ATOM 758 O O . GLU A 1 94 ? 14.746 -10.070 -8.598 1.00 93.44 94 GLU A O 1
ATOM 763 N N . MET A 1 95 ? 13.136 -8.731 -7.774 1.00 91.50 95 MET A N 1
ATOM 764 C CA . MET A 1 95 ? 13.724 -8.583 -6.437 1.00 91.50 95 MET A CA 1
ATOM 765 C C . MET A 1 95 ? 13.103 -9.501 -5.394 1.00 91.50 95 MET A C 1
ATOM 767 O O . MET A 1 95 ? 13.771 -9.870 -4.433 1.00 91.50 95 MET A O 1
ATOM 771 N N . GLY A 1 96 ? 11.801 -9.765 -5.492 1.00 76.50 96 GLY A N 1
ATOM 772 C CA . GLY A 1 96 ? 11.057 -10.285 -4.353 1.00 76.50 96 GLY A CA 1
ATOM 773 C C . GLY A 1 96 ? 9.661 -10.790 -4.698 1.00 76.50 96 GLY A C 1
ATOM 774 O O . GLY A 1 96 ? 9.284 -10.795 -5.868 1.00 76.50 96 GLY A O 1
ATOM 775 N N . PRO A 1 97 ? 8.923 -11.247 -3.672 1.00 86.69 97 PRO A N 1
ATOM 776 C CA . PRO A 1 97 ? 7.927 -12.304 -3.782 1.00 86.69 97 PRO A CA 1
ATOM 777 C C . PRO A 1 97 ? 6.850 -12.014 -4.822 1.00 86.69 97 PRO A C 1
ATOM 779 O O . PRO A 1 97 ? 6.341 -10.898 -4.938 1.00 86.69 97 PRO A O 1
ATOM 782 N N . ARG A 1 98 ? 6.501 -13.071 -5.553 1.00 93.25 98 ARG A N 1
ATOM 783 C CA . ARG A 1 98 ? 5.412 -13.096 -6.523 1.00 93.25 98 ARG A CA 1
ATOM 784 C C . ARG A 1 98 ? 4.132 -13.427 -5.775 1.00 93.25 98 ARG A C 1
ATOM 786 O O . ARG A 1 98 ? 4.005 -14.539 -5.267 1.00 93.25 98 ARG A O 1
ATOM 793 N N . TYR A 1 99 ? 3.198 -12.486 -5.724 1.00 94.31 99 TYR A N 1
ATOM 794 C CA . TYR A 1 99 ? 1.868 -12.765 -5.191 1.00 94.31 99 TYR A CA 1
ATOM 795 C C . TYR A 1 99 ? 0.838 -12.764 -6.306 1.00 94.31 99 TYR A C 1
ATOM 797 O O . TYR A 1 99 ? 0.855 -11.896 -7.179 1.00 94.31 99 TYR A O 1
ATOM 805 N N . THR A 1 100 ? -0.087 -13.709 -6.214 1.00 94.00 100 THR A N 1
ATOM 806 C CA . THR A 1 100 ? -1.375 -13.668 -6.898 1.00 94.00 100 THR A CA 1
ATOM 807 C C . THR A 1 100 ? -2.415 -13.515 -5.802 1.00 94.00 100 THR A C 1
ATOM 809 O O . THR A 1 100 ? -2.522 -14.365 -4.922 1.00 94.00 100 THR A O 1
ATOM 812 N N . LEU A 1 101 ? -3.088 -12.372 -5.792 1.00 94.12 101 LEU A N 1
ATOM 813 C CA . LEU A 1 101 ? -4.039 -11.979 -4.763 1.00 94.12 101 LEU A CA 1
ATOM 814 C C . LEU A 1 101 ? -5.445 -11.995 -5.351 1.00 94.12 101 LEU A C 1
ATOM 816 O O . LEU A 1 101 ? -5.650 -11.540 -6.472 1.00 94.12 101 LEU A O 1
ATOM 820 N N . GLU A 1 102 ? -6.413 -12.446 -4.566 1.00 93.44 102 GLU A N 1
ATOM 821 C CA . GLU A 1 102 ? -7.833 -12.411 -4.914 1.00 93.44 102 GLU A CA 1
ATOM 822 C C . GLU A 1 102 ? -8.612 -11.635 -3.853 1.00 93.44 102 GLU A C 1
ATOM 824 O O . GLU A 1 102 ? -8.317 -11.696 -2.653 1.00 93.44 102 GLU A O 1
ATOM 829 N N . LEU A 1 103 ? -9.619 -10.879 -4.290 1.00 92.81 103 LEU A N 1
ATOM 830 C CA . LEU A 1 103 ? -10.442 -10.078 -3.394 1.00 92.81 103 LEU A CA 1
ATOM 831 C C . LEU A 1 103 ? -11.489 -10.953 -2.697 1.00 92.81 103 LEU A C 1
ATOM 833 O O . LEU A 1 103 ? -12.560 -11.210 -3.238 1.00 92.81 103 LEU A O 1
ATOM 837 N N . ILE A 1 104 ? -11.209 -11.350 -1.456 1.00 92.12 104 ILE A N 1
ATOM 838 C CA . ILE A 1 104 ? -12.143 -12.168 -0.669 1.00 92.12 104 ILE A CA 1
ATOM 839 C C . ILE A 1 104 ? -13.141 -11.305 0.103 1.00 92.12 104 ILE A C 1
ATOM 841 O O . ILE A 1 104 ? -14.335 -11.595 0.098 1.00 92.12 104 ILE A O 1
ATOM 845 N N . LYS A 1 105 ? -12.665 -10.270 0.805 1.00 92.50 105 LYS A N 1
ATOM 846 C CA . LYS A 1 105 ? -13.470 -9.507 1.767 1.00 92.50 105 LYS A CA 1
ATOM 847 C C . LYS A 1 105 ? -12.975 -8.068 1.902 1.00 92.50 105 LYS A C 1
ATOM 849 O O . LYS A 1 105 ? -11.775 -7.849 2.046 1.00 92.50 105 LYS A O 1
ATOM 854 N N . ILE A 1 106 ? -13.898 -7.106 1.932 1.00 92.00 106 ILE A N 1
ATOM 855 C CA . ILE A 1 106 ? -13.621 -5.701 2.269 1.00 92.00 106 ILE A CA 1
ATOM 856 C C . ILE A 1 106 ? -14.275 -5.387 3.611 1.00 92.00 106 ILE A C 1
ATOM 858 O O . ILE A 1 106 ? -15.471 -5.613 3.789 1.00 92.00 106 ILE A O 1
ATOM 862 N N . GLU A 1 107 ? -13.502 -4.836 4.543 1.00 91.00 107 GLU A N 1
ATOM 863 C CA . GLU A 1 107 ? -13.995 -4.357 5.836 1.00 91.00 107 GLU A CA 1
ATOM 864 C C . GLU A 1 107 ? -13.918 -2.830 5.924 1.00 91.00 107 GLU A C 1
ATOM 866 O O . GLU A 1 107 ? -13.029 -2.204 5.348 1.00 91.00 107 GLU A O 1
ATOM 871 N N . GLY A 1 108 ? -14.828 -2.220 6.685 1.00 86.69 108 GLY A N 1
ATOM 872 C CA . GLY A 1 108 ? -14.909 -0.761 6.848 1.00 86.69 108 GLY A CA 1
ATOM 873 C C . GLY A 1 108 ? -13.794 -0.133 7.697 1.00 86.69 108 GLY A C 1
ATOM 874 O O . GLY A 1 108 ? -13.818 1.068 7.962 1.00 86.69 108 GLY A O 1
ATOM 875 N N . GLY A 1 109 ? -12.828 -0.924 8.161 1.00 83.81 109 GLY A N 1
ATOM 876 C CA . GLY A 1 109 ? -11.707 -0.469 8.975 1.00 83.81 109 GLY A CA 1
ATOM 877 C C . GLY A 1 109 ? -10.874 -1.635 9.490 1.00 83.81 109 GLY A C 1
ATOM 878 O O . GLY A 1 109 ? -11.187 -2.793 9.229 1.00 83.81 109 GLY A O 1
ATOM 879 N N . LEU A 1 110 ? -9.829 -1.335 10.259 1.00 80.81 110 LEU A N 1
ATOM 880 C CA . LEU A 1 110 ? -8.989 -2.369 10.856 1.00 80.81 110 LEU A CA 1
ATOM 881 C C . LEU A 1 110 ? -9.751 -3.076 11.982 1.00 80.81 110 LEU A C 1
ATOM 883 O O . LEU A 1 110 ? -10.158 -2.424 12.943 1.00 80.81 110 LEU A O 1
ATOM 887 N N . THR A 1 111 ? -9.959 -4.387 11.834 1.00 75.56 111 THR A N 1
ATOM 888 C CA . THR A 1 111 ? -10.555 -5.270 12.855 1.00 75.56 111 THR A CA 1
ATOM 889 C C . THR A 1 111 ? -11.869 -4.744 13.444 1.00 75.56 111 THR A C 1
ATOM 891 O O . THR A 1 111 ? -12.149 -4.911 14.629 1.00 75.56 111 THR A O 1
ATOM 894 N N . THR A 1 112 ? -12.684 -4.074 12.625 1.00 76.88 112 THR A N 1
ATOM 895 C CA . THR A 1 112 ? -13.973 -3.507 13.062 1.00 76.88 112 THR A CA 1
ATOM 896 C C . THR A 1 112 ? -15.106 -4.532 13.026 1.00 76.88 112 THR A C 1
ATOM 898 O O . THR A 1 112 ? -16.126 -4.341 13.687 1.00 76.88 112 THR A O 1
ATOM 901 N N . GLY A 1 113 ? -14.941 -5.608 12.248 1.00 80.44 113 GLY A N 1
ATOM 902 C CA . GLY A 1 113 ? -15.954 -6.645 12.032 1.00 80.44 113 GLY A CA 1
ATOM 903 C C . GLY A 1 113 ? -17.090 -6.233 11.089 1.00 80.44 113 GLY A C 1
ATOM 904 O O . GLY A 1 113 ? -17.951 -7.057 10.780 1.00 80.44 113 GLY A O 1
ATOM 905 N N . LEU A 1 114 ? -17.094 -4.984 10.608 1.00 85.56 114 LEU A N 1
ATOM 906 C CA . LEU A 1 114 ? -18.048 -4.509 9.613 1.00 85.56 114 LEU A CA 1
ATOM 907 C C . LEU A 1 114 ? -17.567 -4.896 8.213 1.00 85.56 114 LEU A C 1
ATOM 909 O O . LEU A 1 114 ? -16.595 -4.331 7.711 1.00 85.56 114 LEU A O 1
ATOM 913 N N . VAL A 1 115 ? -18.264 -5.849 7.596 1.00 89.94 115 VAL A N 1
ATOM 914 C CA . VAL A 1 115 ? -17.974 -6.352 6.249 1.00 89.94 115 VAL A CA 1
ATOM 915 C C . VAL A 1 115 ? -18.809 -5.583 5.230 1.00 89.94 115 VAL A C 1
ATOM 917 O O . VAL A 1 115 ? -20.029 -5.571 5.336 1.00 89.94 115 VAL A O 1
ATOM 920 N N . LEU A 1 116 ? -18.145 -4.959 4.258 1.00 89.38 116 LEU A N 1
ATOM 921 C CA . LEU A 1 116 ? -18.765 -4.206 3.162 1.00 89.38 116 LEU A CA 1
ATOM 922 C C . LEU A 1 116 ? -18.949 -5.064 1.907 1.00 89.38 116 LEU A C 1
ATOM 924 O O . LEU A 1 116 ? -19.903 -4.885 1.163 1.00 89.38 116 LEU A O 1
ATOM 928 N N . TYR A 1 117 ? -18.026 -5.995 1.674 1.00 90.56 117 TYR A N 1
ATOM 929 C CA . TYR A 1 117 ? -18.059 -6.916 0.543 1.00 90.56 117 TYR A CA 1
ATOM 930 C C . TYR A 1 117 ? -17.472 -8.259 0.956 1.00 90.56 117 TYR A C 1
ATOM 932 O O . TYR A 1 117 ? -16.509 -8.299 1.727 1.00 90.56 117 TYR A O 1
ATOM 940 N N . HIS A 1 118 ? -18.022 -9.342 0.415 1.00 93.12 118 HIS A N 1
ATOM 941 C CA . HIS A 1 118 ? -17.467 -10.681 0.543 1.00 93.12 118 HIS A CA 1
ATOM 942 C C . HIS A 1 118 ? -17.760 -11.484 -0.731 1.00 93.12 118 HIS A C 1
ATOM 944 O O . HIS A 1 118 ? -18.903 -11.516 -1.173 1.00 93.12 118 HIS A O 1
ATOM 950 N N . ALA A 1 119 ? -16.752 -12.153 -1.294 1.00 90.44 119 ALA A N 1
ATOM 951 C CA . ALA A 1 119 ? -16.875 -12.869 -2.568 1.00 90.44 119 ALA A CA 1
ATOM 952 C C . ALA A 1 119 ? -17.795 -14.099 -2.480 1.00 90.44 119 ALA A C 1
ATOM 954 O O . ALA A 1 119 ? -18.614 -14.332 -3.359 1.00 90.44 119 ALA A O 1
ATOM 955 N N . TYR A 1 120 ? -17.670 -14.874 -1.399 1.00 90.62 120 TYR A N 1
ATOM 956 C CA . TYR A 1 120 ? -18.339 -16.179 -1.278 1.00 90.62 120 TYR A CA 1
ATOM 957 C C . TYR A 1 120 ? -19.546 -16.224 -0.332 1.00 90.62 120 TYR A C 1
ATOM 959 O O . TYR A 1 120 ? -20.294 -17.194 -0.347 1.00 90.62 120 TYR A O 1
ATOM 967 N N . ILE A 1 121 ? -19.707 -15.234 0.550 1.00 89.38 121 ILE A N 1
ATOM 968 C CA . ILE A 1 121 ? -20.656 -15.300 1.668 1.00 89.38 121 ILE A CA 1
ATOM 969 C C . ILE A 1 121 ? -21.507 -14.045 1.649 1.00 89.38 121 ILE A C 1
ATOM 971 O O . ILE A 1 121 ? -21.027 -12.955 1.954 1.00 89.38 121 ILE A O 1
ATOM 975 N N . THR A 1 122 ? -22.790 -14.214 1.370 1.00 87.12 122 THR A N 1
ATOM 976 C CA . THR A 1 122 ? -23.761 -13.125 1.414 1.00 87.12 122 THR A CA 1
ATOM 977 C C . THR A 1 122 ? -24.550 -13.228 2.712 1.00 87.12 122 THR A C 1
ATOM 979 O O . THR A 1 122 ? -25.136 -14.264 3.016 1.00 87.12 122 THR A O 1
ATOM 982 N N . LYS A 1 123 ? -24.529 -12.162 3.513 1.00 87.88 123 LYS A N 1
ATOM 983 C CA . LYS A 1 123 ? -25.351 -12.060 4.725 1.00 87.88 123 LYS A CA 1
ATOM 984 C C . LYS A 1 123 ? -26.725 -11.504 4.369 1.00 87.88 123 LYS A C 1
ATOM 986 O O . LYS A 1 123 ? -26.836 -10.714 3.435 1.00 87.88 123 LYS A O 1
ATOM 991 N N . THR A 1 124 ? -27.748 -11.877 5.133 1.00 89.38 124 THR A N 1
ATOM 992 C CA . THR A 1 124 ? -29.072 -11.252 4.999 1.00 89.38 124 THR A CA 1
ATOM 993 C C . THR A 1 124 ? -29.037 -9.804 5.489 1.00 89.38 124 THR A C 1
ATOM 995 O O . THR A 1 124 ? -28.200 -9.435 6.319 1.00 89.38 124 THR A O 1
ATOM 998 N N . GLU A 1 125 ? -29.967 -8.978 5.012 1.00 86.25 125 GLU A N 1
ATOM 999 C CA . GLU A 1 125 ? -30.054 -7.556 5.379 1.00 86.25 125 GLU A CA 1
ATOM 1000 C C . GLU A 1 125 ? -30.150 -7.348 6.897 1.00 86.25 125 GLU A C 1
ATOM 1002 O O . GLU A 1 125 ? -29.481 -6.480 7.460 1.00 86.25 125 GLU A O 1
ATOM 1007 N N . GLU A 1 126 ? -30.889 -8.211 7.596 1.00 89.38 126 GLU A N 1
ATOM 1008 C CA . GLU A 1 126 ? -30.993 -8.173 9.056 1.00 89.38 126 GLU A CA 1
ATOM 1009 C C . GLU A 1 126 ? -29.645 -8.426 9.744 1.00 89.38 126 GLU A C 1
ATOM 1011 O O . GLU A 1 126 ? -29.277 -7.734 10.697 1.00 89.38 126 GLU A O 1
ATOM 1016 N N . GLN A 1 127 ? -28.872 -9.399 9.257 1.00 86.69 127 GLN A N 1
ATOM 1017 C CA . GLN A 1 127 ? -27.546 -9.711 9.795 1.00 86.69 127 GLN A CA 1
ATOM 1018 C C . GLN A 1 127 ? -26.550 -8.578 9.526 1.00 86.69 127 GLN A C 1
ATOM 1020 O O . GLN A 1 127 ? -25.688 -8.295 10.370 1.00 86.69 127 GLN A O 1
ATOM 1025 N N . ILE A 1 128 ? -26.670 -7.912 8.375 1.00 86.25 128 ILE A N 1
ATOM 1026 C CA . ILE A 1 128 ? -25.879 -6.726 8.032 1.00 86.25 128 ILE A CA 1
ATOM 1027 C C . ILE A 1 128 ? -26.215 -5.596 9.014 1.00 86.25 128 ILE A C 1
ATOM 1029 O O . ILE A 1 128 ? -25.313 -5.101 9.694 1.00 86.25 128 ILE A O 1
ATOM 1033 N N . ALA A 1 129 ? -27.501 -5.288 9.209 1.00 87.56 129 ALA A N 1
ATOM 1034 C CA . ALA A 1 129 ? -27.961 -4.248 10.132 1.00 87.56 129 ALA A CA 1
ATOM 1035 C C . ALA A 1 129 ? -27.537 -4.514 11.591 1.00 87.56 129 ALA A C 1
ATOM 1037 O O . ALA A 1 129 ? -27.116 -3.604 12.314 1.00 87.56 129 ALA A O 1
ATOM 1038 N N . GLN A 1 130 ? -27.584 -5.772 12.042 1.00 89.06 130 GLN A N 1
ATOM 1039 C CA . GLN A 1 130 ? -27.081 -6.157 13.364 1.00 89.06 130 GLN A CA 1
ATOM 1040 C C . GLN A 1 130 ? -25.568 -5.936 13.494 1.00 89.06 130 GLN A C 1
ATOM 1042 O O . GLN A 1 130 ? -25.098 -5.461 14.534 1.00 89.06 130 GLN A O 1
ATOM 1047 N N . THR A 1 131 ? -24.803 -6.270 12.453 1.00 85.75 131 THR A N 1
ATOM 1048 C CA . THR A 1 131 ? -23.346 -6.083 12.426 1.00 85.75 131 THR A CA 1
ATOM 1049 C C . THR A 1 131 ? -22.992 -4.597 12.472 1.00 85.75 131 THR A C 1
ATOM 1051 O O . THR A 1 131 ? -22.161 -4.186 13.285 1.00 85.75 131 THR A O 1
ATOM 1054 N N . GLU A 1 132 ? -23.682 -3.770 11.688 1.00 87.06 132 GLU A N 1
ATOM 1055 C CA . GLU A 1 132 ? -23.527 -2.314 11.700 1.00 87.06 132 GLU A CA 1
ATOM 1056 C C . GLU A 1 132 ? -23.862 -1.701 13.058 1.00 87.06 132 GLU A C 1
ATOM 1058 O O . GLU A 1 132 ? -23.098 -0.885 13.583 1.00 87.06 132 GLU A O 1
ATOM 1063 N N . LYS A 1 133 ? -24.971 -2.123 13.678 1.00 89.19 133 LYS A N 1
ATOM 1064 C CA . LYS A 1 133 ? -25.369 -1.640 15.005 1.00 89.19 133 LYS A CA 1
ATOM 1065 C C . LYS A 1 133 ? -24.302 -1.957 16.052 1.00 89.19 133 LYS A C 1
ATOM 1067 O O . LYS A 1 133 ? -23.942 -1.075 16.835 1.00 89.19 133 LYS A O 1
ATOM 1072 N N . LYS A 1 134 ? -23.761 -3.182 16.049 1.00 87.12 134 LYS A N 1
ATOM 1073 C CA . LYS A 1 134 ? -22.669 -3.591 16.950 1.00 87.12 134 LYS A CA 1
ATOM 1074 C C . LYS A 1 134 ? -21.399 -2.773 16.698 1.00 87.12 134 LYS A C 1
ATOM 1076 O O . LYS A 1 134 ? -20.847 -2.222 17.649 1.00 87.12 134 LYS A O 1
ATOM 1081 N N . ALA A 1 135 ? -20.986 -2.614 15.440 1.00 85.56 135 ALA A N 1
ATOM 1082 C CA . ALA A 1 135 ? -19.811 -1.822 15.068 1.00 85.56 135 ALA A CA 1
ATOM 1083 C C . ALA A 1 135 ? -19.951 -0.339 15.465 1.00 85.56 135 ALA A C 1
ATOM 1085 O O . ALA A 1 135 ? -19.007 0.288 15.948 1.00 85.56 135 ALA A O 1
ATOM 1086 N N . ARG A 1 136 ? -21.152 0.237 15.330 1.00 86.25 136 ARG A N 1
ATOM 1087 C CA . ARG A 1 136 ? -21.438 1.612 15.763 1.00 86.25 136 ARG A CA 1
ATOM 1088 C C . ARG A 1 136 ? -21.349 1.762 17.280 1.00 86.25 136 ARG A C 1
ATOM 1090 O O . ARG A 1 136 ? -20.831 2.768 17.766 1.00 86.25 136 ARG A O 1
ATOM 1097 N N . GLN A 1 137 ? -21.837 0.776 18.032 1.00 88.12 137 GLN A N 1
ATOM 1098 C CA . GLN A 1 137 ? -21.760 0.775 19.494 1.00 88.12 137 GLN A CA 1
ATOM 1099 C C . GLN A 1 137 ? -20.316 0.667 19.993 1.00 88.12 137 GLN A C 1
ATOM 1101 O O . GLN A 1 137 ? -19.926 1.438 20.871 1.00 88.12 137 GLN A O 1
ATOM 1106 N N . THR A 1 138 ? -19.516 -0.246 19.436 1.00 85.88 138 THR A N 1
ATOM 1107 C CA . THR A 1 138 ? -18.102 -0.401 19.814 1.00 85.88 138 THR A CA 1
ATOM 1108 C C . THR A 1 138 ? -17.301 0.848 19.466 1.00 85.88 138 THR A C 1
ATOM 1110 O O . THR A 1 138 ? -16.620 1.385 20.339 1.00 85.88 138 THR A O 1
ATOM 1113 N N . ARG A 1 139 ? -17.468 1.398 18.255 1.00 84.50 139 ARG A N 1
ATOM 1114 C CA . ARG A 1 139 ? -16.800 2.645 17.850 1.00 84.50 139 ARG A CA 1
ATOM 1115 C C . ARG A 1 139 ? -17.184 3.819 18.748 1.00 84.50 139 ARG A C 1
ATOM 1117 O O . ARG A 1 139 ? -16.317 4.543 19.220 1.00 84.50 139 ARG A O 1
ATOM 1124 N N . GLY A 1 140 ? -18.470 3.957 19.074 1.00 85.88 140 GLY A N 1
ATOM 1125 C CA . GLY A 1 140 ? -18.941 4.991 19.994 1.00 85.88 140 GLY A CA 1
ATOM 1126 C C . GLY A 1 140 ? -18.383 4.860 21.418 1.00 85.88 140 GLY A C 1
ATOM 1127 O O . GLY A 1 140 ? -18.215 5.875 22.095 1.00 85.88 140 GLY A O 1
ATOM 1128 N N . ARG A 1 141 ? -18.087 3.641 21.891 1.00 88.25 141 ARG A N 1
ATOM 1129 C CA . ARG A 1 141 ? -17.405 3.417 23.180 1.00 88.25 141 ARG A CA 1
ATOM 1130 C C . ARG A 1 141 ? -15.933 3.827 23.109 1.00 88.25 141 ARG A C 1
ATOM 1132 O O . ARG A 1 141 ? -15.505 4.611 23.952 1.00 88.25 141 ARG A O 1
ATOM 1139 N N . LEU A 1 142 ? -15.216 3.379 22.079 1.00 86.56 142 LEU A N 1
ATOM 1140 C CA . LEU A 1 142 ? -13.800 3.698 21.868 1.00 86.56 142 LEU A CA 1
ATOM 1141 C C . LEU A 1 142 ? -13.569 5.205 21.691 1.00 86.56 142 LEU A C 1
ATOM 1143 O O . LEU A 1 142 ? -12.685 5.766 22.329 1.00 86.56 142 LEU A O 1
ATOM 1147 N N . ASP A 1 143 ? -14.414 5.896 20.922 1.00 88.25 143 ASP A N 1
ATOM 1148 C CA . ASP A 1 143 ? -14.308 7.351 20.735 1.00 88.25 143 ASP A CA 1
ATOM 1149 C C . ASP A 1 143 ? -14.497 8.116 22.053 1.00 88.25 143 ASP A C 1
ATOM 1151 O O . ASP A 1 143 ? -13.821 9.114 22.314 1.00 88.25 143 ASP A O 1
ATOM 1155 N N . LYS A 1 144 ? -15.430 7.667 22.906 1.00 92.25 144 LYS A N 1
ATOM 1156 C CA . LYS A 1 144 ? -15.644 8.267 24.232 1.00 92.25 144 LYS A CA 1
ATOM 1157 C C . LYS A 1 144 ? -14.439 8.043 25.142 1.00 92.25 144 LYS A C 1
ATOM 1159 O O . LYS A 1 144 ? -14.069 8.952 25.883 1.00 92.25 144 LYS A O 1
ATOM 1164 N N . GLU A 1 145 ? -13.844 6.859 25.097 1.00 92.12 145 GLU A N 1
ATOM 1165 C CA . GLU A 1 145 ? -12.658 6.513 25.877 1.00 92.12 145 GLU A CA 1
ATOM 1166 C C . GLU A 1 145 ? -11.426 7.303 25.423 1.00 92.12 145 GLU A C 1
ATOM 1168 O O . GLU A 1 145 ? -10.810 7.980 26.246 1.00 92.12 145 GLU A O 1
ATOM 1173 N N . ALA A 1 146 ? -11.158 7.358 24.116 1.00 91.19 146 ALA A N 1
ATOM 1174 C CA . ALA A 1 146 ? -10.077 8.154 23.540 1.00 91.19 146 ALA A CA 1
ATOM 1175 C C . ALA A 1 146 ? -10.210 9.645 23.896 1.00 91.19 146 ALA A C 1
ATOM 1177 O O . ALA A 1 146 ? -9.243 10.285 24.308 1.00 91.19 146 ALA A O 1
ATOM 1178 N N . LYS A 1 147 ? -11.426 10.210 23.832 1.00 93.19 147 LYS A N 1
ATOM 1179 C CA . LYS A 1 147 ? -11.682 11.596 24.271 1.00 93.19 147 LYS A CA 1
ATOM 1180 C C . LYS A 1 147 ? -11.372 11.802 25.755 1.00 93.19 147 LYS A C 1
ATOM 1182 O O . LYS A 1 147 ? -10.786 12.823 26.120 1.00 93.19 147 LYS A O 1
ATOM 1187 N N . ARG A 1 148 ? -11.749 10.848 26.616 1.00 93.31 148 ARG A N 1
ATOM 1188 C CA . ARG A 1 148 ? -11.433 10.890 28.055 1.00 93.31 148 ARG A CA 1
ATOM 1189 C C . ARG A 1 148 ? -9.929 10.815 28.296 1.00 93.31 148 ARG A C 1
ATOM 1191 O O . ARG A 1 148 ? -9.425 11.540 29.150 1.00 93.31 148 ARG A O 1
ATOM 1198 N N . GLU A 1 149 ? -9.217 9.979 27.553 1.00 93.88 149 GLU A N 1
ATOM 1199 C CA . GLU A 1 149 ? -7.767 9.839 27.661 1.00 93.88 149 GLU A CA 1
ATOM 1200 C C . GLU A 1 149 ? -7.034 11.112 27.221 1.00 93.88 149 GLU A C 1
ATOM 1202 O O . GLU A 1 149 ? -6.196 11.626 27.964 1.00 93.88 149 GLU A O 1
ATOM 1207 N N . ILE A 1 150 ? -7.412 11.689 26.076 1.00 93.69 150 ILE A N 1
ATOM 1208 C CA . ILE A 1 150 ? -6.861 12.961 25.587 1.00 93.69 150 ILE A CA 1
ATOM 1209 C C . ILE A 1 150 ? -7.076 14.070 26.623 1.00 93.69 150 ILE A C 1
ATOM 1211 O O . ILE A 1 150 ? -6.145 14.816 26.937 1.00 93.69 150 ILE A O 1
ATOM 1215 N N . LEU A 1 151 ? -8.280 14.162 27.200 1.00 93.44 151 LEU A N 1
ATOM 1216 C CA . LEU A 1 151 ? -8.581 15.143 28.242 1.00 93.44 151 LEU A CA 1
ATOM 1217 C C . LEU A 1 151 ? -7.721 14.926 29.495 1.00 93.44 151 LEU A C 1
ATOM 1219 O O . LEU A 1 151 ? -7.149 15.883 30.017 1.00 93.44 151 LEU A O 1
ATOM 1223 N N . ARG A 1 152 ? -7.585 13.675 29.958 1.00 94.31 152 ARG A N 1
ATOM 1224 C CA . ARG A 1 152 ? -6.715 13.319 31.093 1.00 94.31 152 ARG A CA 1
ATOM 1225 C C . ARG A 1 152 ? -5.263 13.705 30.828 1.00 94.31 152 ARG A C 1
ATOM 1227 O O . ARG A 1 152 ? -4.625 14.276 31.708 1.00 94.31 152 ARG A O 1
ATOM 1234 N N . ARG A 1 153 ? -4.754 13.440 29.623 1.00 94.12 153 ARG A N 1
ATOM 1235 C CA . ARG A 1 153 ? -3.392 13.807 29.220 1.00 94.12 153 ARG A CA 1
ATOM 1236 C C . ARG A 1 153 ? -3.203 15.323 29.213 1.00 94.12 153 ARG A C 1
ATOM 1238 O O . ARG A 1 153 ? -2.220 15.805 29.762 1.00 94.12 153 ARG A O 1
ATOM 1245 N N . ARG A 1 154 ? -4.171 16.077 28.681 1.00 95.44 154 ARG A N 1
ATOM 1246 C CA . ARG A 1 154 ? -4.143 17.549 28.683 1.00 9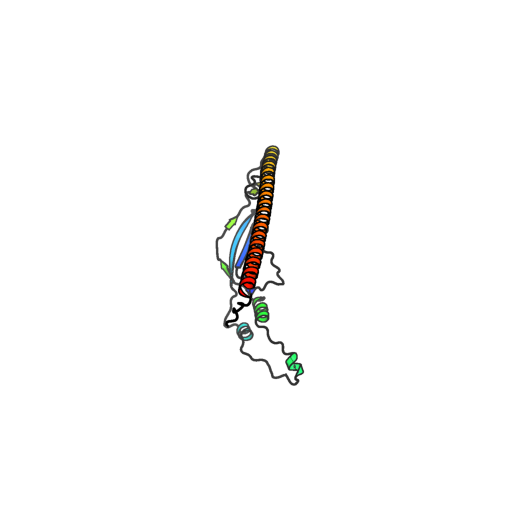5.44 154 ARG A CA 1
ATOM 1247 C C . ARG A 1 154 ? -4.109 18.119 30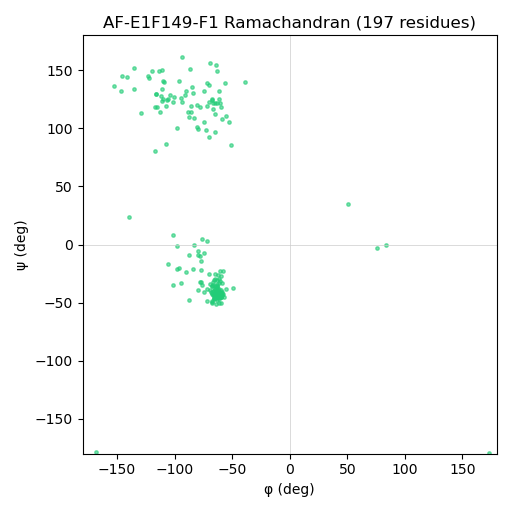.102 1.00 95.44 154 ARG A C 1
ATOM 1249 O O . ARG A 1 154 ? -3.306 18.998 30.387 1.00 95.44 154 ARG A O 1
ATOM 1256 N N . LEU A 1 155 ? -4.943 17.582 30.994 1.00 95.12 155 LEU A N 1
ATOM 1257 C CA . LEU A 1 155 ? -4.982 17.982 32.402 1.00 95.12 155 LEU A CA 1
ATOM 1258 C C . LEU A 1 155 ? -3.683 17.648 33.148 1.00 95.12 155 LEU A C 1
ATOM 1260 O O . LEU A 1 155 ? -3.258 18.443 33.980 1.00 95.12 155 LEU A O 1
ATOM 1264 N N . ARG A 1 156 ? -3.049 16.501 32.862 1.00 93.56 156 ARG A N 1
ATOM 1265 C CA . ARG A 1 156 ? -1.736 16.147 33.434 1.00 93.56 156 ARG A CA 1
ATOM 1266 C C . ARG A 1 156 ? -0.662 17.151 33.031 1.00 93.56 156 ARG A C 1
ATOM 1268 O O . ARG A 1 156 ? -0.034 17.723 33.911 1.00 93.56 156 ARG A O 1
ATOM 1275 N N . VAL A 1 157 ? -0.553 17.442 31.735 1.00 95.00 157 VAL A N 1
ATOM 1276 C CA . VAL A 1 157 ? 0.414 18.421 31.214 1.00 95.00 157 VAL A CA 1
ATOM 1277 C C . VAL A 1 157 ? 0.189 19.811 31.823 1.00 95.00 157 VAL A C 1
ATOM 1279 O O . VAL A 1 157 ? 1.143 20.487 32.187 1.00 95.00 157 VAL A O 1
ATOM 1282 N N . GLU A 1 158 ? -1.065 20.244 31.985 1.00 94.44 158 GLU A N 1
ATOM 1283 C CA . GLU A 1 158 ? -1.381 21.515 32.656 1.00 94.44 158 GLU A CA 1
ATOM 1284 C C . GLU A 1 158 ? -0.971 21.535 34.136 1.00 94.44 158 GLU A C 1
ATOM 1286 O O . GLU A 1 158 ? -0.454 22.541 34.619 1.00 94.44 158 GLU A O 1
ATOM 1291 N N . ARG A 1 159 ? -1.176 20.436 34.874 1.00 94.00 159 ARG A N 1
ATOM 1292 C CA . ARG A 1 159 ? -0.739 20.332 36.276 1.00 94.00 159 ARG A CA 1
ATOM 1293 C C . ARG A 1 159 ? 0.780 20.353 36.392 1.00 94.00 159 ARG A C 1
ATOM 1295 O O . ARG A 1 159 ? 1.293 21.111 37.203 1.00 94.00 159 ARG A O 1
ATOM 1302 N N . GLU A 1 160 ? 1.477 19.586 35.558 1.00 94.31 160 GLU A N 1
ATOM 1303 C CA . GLU A 1 160 ? 2.944 19.554 35.511 1.00 94.31 160 GLU A CA 1
ATOM 1304 C C . GLU A 1 160 ? 3.518 20.944 35.212 1.00 94.31 160 GLU A C 1
ATOM 1306 O O . GLU A 1 160 ? 4.427 21.389 35.903 1.00 94.31 160 GLU A O 1
ATOM 1311 N N . LYS A 1 161 ? 2.929 21.690 34.266 1.00 93.88 161 LYS A N 1
ATOM 1312 C CA . LYS A 1 161 ? 3.316 23.085 33.996 1.00 93.88 161 LYS A CA 1
ATOM 1313 C C . LYS A 1 161 ? 3.097 24.007 35.193 1.00 93.88 161 LYS A C 1
ATOM 1315 O O . LYS A 1 161 ? 3.947 24.848 35.471 1.00 93.88 161 LYS A O 1
ATOM 1320 N N . LYS A 1 162 ? 1.961 23.882 35.888 1.00 93.75 162 LYS A N 1
ATOM 1321 C CA . LYS A 1 162 ? 1.659 24.704 37.072 1.00 93.75 162 LYS A CA 1
ATOM 1322 C C . LYS A 1 162 ? 2.607 24.410 38.227 1.00 93.75 162 LYS A C 1
ATOM 1324 O O . LYS A 1 162 ? 3.072 25.352 38.858 1.00 93.75 162 LYS A O 1
ATOM 1329 N N . GLU A 1 163 ? 2.897 23.140 38.485 1.00 92.62 163 GLU A N 1
ATOM 1330 C CA . GLU A 1 163 ? 3.869 22.728 39.501 1.00 92.62 163 GLU A CA 1
ATOM 1331 C C . GLU A 1 163 ? 5.275 23.207 39.137 1.00 92.62 163 GLU A C 1
ATOM 1333 O O . GLU A 1 163 ? 5.928 23.844 39.956 1.00 92.62 163 GLU A O 1
ATOM 1338 N N . HIS A 1 164 ? 5.700 23.042 37.882 1.00 92.25 164 HIS A N 1
ATOM 1339 C CA . HIS A 1 164 ? 6.990 23.562 37.432 1.00 92.25 164 HIS A CA 1
ATOM 1340 C C . HIS A 1 164 ? 7.076 25.087 37.596 1.00 92.25 164 HIS A C 1
ATOM 1342 O O . HIS A 1 164 ? 8.078 25.591 38.085 1.00 92.25 164 HIS A O 1
ATOM 1348 N N . ALA A 1 165 ? 6.014 25.830 37.267 1.00 92.56 165 ALA A N 1
ATOM 1349 C CA . ALA A 1 165 ? 5.968 27.278 37.471 1.00 92.56 165 ALA A CA 1
ATOM 1350 C C . ALA A 1 165 ? 5.979 27.685 38.957 1.00 92.56 165 ALA A C 1
ATOM 1352 O O . ALA A 1 165 ? 6.499 28.748 39.289 1.00 92.56 165 ALA A O 1
ATOM 1353 N N . ARG A 1 166 ? 5.402 26.873 39.856 1.00 93.31 166 ARG A N 1
ATOM 1354 C CA . ARG A 1 166 ? 5.478 27.091 41.312 1.00 93.31 166 ARG A CA 1
ATOM 1355 C C . ARG A 1 166 ? 6.900 26.891 41.820 1.00 93.31 166 ARG A C 1
ATOM 1357 O O . ARG A 1 166 ? 7.422 27.789 42.468 1.00 93.31 166 ARG A O 1
ATOM 1364 N N . ILE A 1 167 ? 7.526 25.776 41.448 1.00 93.19 167 ILE A N 1
ATOM 1365 C CA . ILE A 1 167 ? 8.902 25.437 41.822 1.00 93.19 167 ILE A CA 1
ATOM 1366 C C . ILE A 1 167 ? 9.875 26.510 41.316 1.00 93.19 167 ILE A C 1
ATOM 1368 O O . ILE A 1 167 ? 10.702 26.995 42.081 1.00 93.19 167 ILE A O 1
ATOM 1372 N N . THR A 1 168 ? 9.747 26.958 40.060 1.00 90.12 168 THR A N 1
ATOM 1373 C CA . THR A 1 168 ? 10.597 28.036 39.520 1.00 90.12 168 THR A CA 1
ATOM 1374 C C . THR A 1 168 ? 10.446 29.336 40.316 1.00 90.12 168 THR A C 1
ATOM 1376 O O . THR A 1 168 ? 11.453 29.931 40.685 1.00 90.12 168 THR A O 1
ATOM 1379 N N . LYS A 1 169 ? 9.215 29.734 40.668 1.00 91.75 169 LYS A N 1
ATOM 1380 C CA . LYS A 1 169 ? 8.974 30.925 41.503 1.00 91.75 169 LYS A CA 1
ATOM 1381 C C . LYS A 1 169 ? 9.533 30.792 42.921 1.00 91.75 169 LYS A C 1
ATOM 1383 O O . LYS A 1 169 ? 9.953 31.789 43.498 1.00 91.75 169 LYS A O 1
ATOM 1388 N N . GLU A 1 170 ? 9.496 29.602 43.515 1.00 89.88 170 GLU A N 1
ATOM 1389 C CA . GLU A 1 170 ? 10.113 29.354 44.825 1.00 89.88 170 GLU A CA 1
ATOM 1390 C C . GLU A 1 170 ? 11.640 29.429 44.752 1.00 89.88 170 GLU A C 1
ATOM 1392 O O . GLU A 1 170 ? 12.257 30.040 45.624 1.00 89.88 170 GLU A O 1
ATOM 1397 N N . HIS A 1 171 ? 12.250 28.883 43.696 1.00 87.56 171 HIS A N 1
ATOM 1398 C CA . HIS A 1 171 ? 13.688 29.016 43.464 1.00 87.56 171 HIS A CA 1
ATOM 1399 C C . HIS A 1 171 ? 14.117 30.474 43.261 1.00 87.56 171 HIS A C 1
ATOM 1401 O O . HIS A 1 171 ? 15.116 30.877 43.850 1.00 87.56 171 HIS A O 1
ATOM 1407 N N . GLU A 1 172 ? 13.362 31.264 42.491 1.00 87.25 172 GLU A N 1
ATOM 1408 C CA . GLU A 1 172 ? 13.611 32.704 42.311 1.00 87.25 172 GLU A CA 1
ATOM 1409 C C . GLU A 1 172 ? 13.549 33.451 43.651 1.00 87.25 172 GLU A C 1
ATOM 1411 O O . GLU A 1 172 ? 14.511 34.112 44.026 1.00 87.25 172 GLU A O 1
ATOM 1416 N N . LYS A 1 173 ? 12.485 33.254 44.442 1.00 87.94 173 LYS A N 1
ATOM 1417 C CA . LYS A 1 173 ? 12.356 33.882 45.771 1.00 87.94 173 LYS A CA 1
ATOM 1418 C C . LYS A 1 173 ? 13.481 33.496 46.730 1.00 87.94 173 LYS A C 1
ATOM 1420 O O . LYS A 1 173 ? 13.962 34.334 47.484 1.00 87.94 173 LYS A O 1
ATOM 1425 N N . ASN A 1 174 ? 13.886 32.227 46.735 1.00 86.81 174 ASN A N 1
ATOM 1426 C CA . ASN A 1 174 ? 14.987 31.772 47.581 1.00 86.81 174 ASN A CA 1
ATOM 1427 C C . ASN A 1 174 ? 16.330 32.371 47.140 1.00 86.81 174 ASN A C 1
ATOM 1429 O O . ASN A 1 174 ? 17.153 32.680 47.998 1.00 86.81 174 ASN A O 1
ATOM 1433 N N . ALA A 1 175 ? 16.543 32.561 45.834 1.00 85.19 175 ALA A N 1
ATOM 1434 C CA . ALA A 1 175 ? 17.722 33.246 45.313 1.00 85.19 175 ALA A CA 1
ATOM 1435 C C . ALA A 1 175 ? 17.733 34.735 45.703 1.00 85.19 175 ALA A C 1
ATOM 1437 O O . ALA A 1 175 ? 18.763 35.220 46.170 1.00 85.19 175 ALA A O 1
ATOM 1438 N N . ASP A 1 176 ? 16.590 35.423 45.601 1.00 84.75 176 ASP A N 1
ATOM 1439 C CA . ASP A 1 176 ? 16.444 36.825 46.018 1.00 84.75 176 ASP A CA 1
ATOM 1440 C C . ASP A 1 176 ? 16.720 37.000 47.522 1.00 84.75 176 ASP A C 1
ATOM 1442 O O . ASP A 1 176 ? 17.491 37.875 47.916 1.00 84.75 176 ASP A O 1
ATOM 1446 N N . ASN A 1 177 ? 16.164 36.118 48.364 1.00 84.00 177 ASN A N 1
ATOM 1447 C CA . ASN A 1 177 ? 16.399 36.122 49.814 1.00 84.00 177 ASN A CA 1
ATOM 1448 C C . ASN A 1 177 ? 17.875 35.858 50.174 1.00 84.00 177 ASN A C 1
ATOM 1450 O O . ASN A 1 177 ? 18.410 36.440 51.120 1.00 84.00 177 ASN A O 1
ATOM 1454 N N . LEU A 1 178 ? 18.547 34.965 49.439 1.00 85.00 178 LEU A N 1
ATOM 1455 C CA . LEU A 1 178 ? 19.968 34.682 49.651 1.00 85.00 178 LEU A CA 1
ATOM 1456 C C . LEU A 1 178 ? 20.840 35.878 49.241 1.00 85.00 178 LEU A C 1
ATOM 1458 O O . LEU A 1 178 ? 21.798 36.209 49.939 1.00 85.00 178 LEU A O 1
ATOM 1462 N N . ALA A 1 179 ? 20.490 36.547 48.140 1.00 82.81 179 ALA A N 1
ATOM 1463 C CA . ALA A 1 179 ? 21.179 37.744 47.671 1.00 82.81 179 ALA A CA 1
ATOM 1464 C C . ALA A 1 179 ? 21.039 38.915 48.657 1.00 82.81 179 ALA A C 1
ATOM 1466 O O . ALA A 1 179 ? 22.032 39.590 48.935 1.00 82.81 179 ALA A O 1
ATOM 1467 N N . SER A 1 180 ? 19.851 39.129 49.239 1.00 80.62 180 SER A N 1
ATOM 1468 C CA . SER A 1 180 ? 19.658 40.169 50.259 1.00 80.62 180 SER A CA 1
ATOM 1469 C C . SER A 1 180 ? 20.474 39.901 51.525 1.00 80.62 180 SER A C 1
ATOM 1471 O O . SER A 1 180 ? 21.111 40.816 52.038 1.00 80.62 180 SER A O 1
ATOM 1473 N N . TYR A 1 181 ? 20.528 38.646 51.989 1.00 81.38 181 TYR A N 1
ATOM 1474 C CA . TYR A 1 181 ? 21.334 38.272 53.157 1.00 81.38 181 TYR A CA 1
ATOM 1475 C C . TYR A 1 181 ? 22.841 38.466 52.912 1.00 81.38 181 TYR A C 1
ATOM 1477 O O . TYR A 1 181 ? 23.566 38.958 53.777 1.00 81.38 181 TYR A O 1
ATOM 1485 N N . ALA A 1 182 ? 23.322 38.122 51.712 1.00 81.12 182 ALA A N 1
ATOM 1486 C CA . ALA A 1 182 ? 24.715 38.342 51.328 1.00 81.12 182 ALA A CA 1
ATOM 1487 C C . ALA A 1 182 ? 25.078 39.839 51.260 1.00 81.12 182 ALA A C 1
ATOM 1489 O O . ALA A 1 182 ? 26.175 40.216 51.671 1.00 81.12 182 ALA A O 1
ATOM 1490 N N . ALA A 1 183 ? 24.166 40.691 50.778 1.00 80.25 183 ALA A N 1
ATOM 1491 C CA . ALA A 1 183 ? 24.368 42.139 50.721 1.00 80.25 183 ALA A CA 1
ATOM 1492 C C . ALA A 1 183 ? 24.416 42.781 52.119 1.00 80.25 183 ALA A C 1
ATOM 1494 O O . ALA A 1 183 ? 25.281 43.617 52.374 1.00 80.25 183 ALA A O 1
ATOM 1495 N N . GLU A 1 184 ? 23.539 42.359 53.035 1.00 77.75 184 GLU A N 1
ATOM 1496 C CA . GLU A 1 184 ? 23.536 42.818 54.431 1.00 77.75 184 GLU A CA 1
ATOM 1497 C C . GLU A 1 184 ? 24.848 42.450 55.142 1.00 77.75 184 GLU A C 1
ATOM 1499 O O . GLU A 1 184 ? 25.510 43.314 55.717 1.00 77.75 184 GLU A O 1
ATOM 1504 N N . LYS A 1 185 ? 25.305 41.197 54.998 1.00 74.62 185 LYS A N 1
ATOM 1505 C CA . LYS A 1 185 ? 26.591 40.747 55.557 1.00 74.62 185 LYS A CA 1
ATOM 1506 C C . LYS A 1 185 ? 27.804 41.470 54.971 1.00 74.62 185 LYS A C 1
ATOM 1508 O O . LYS A 1 185 ? 28.778 41.690 55.686 1.00 74.62 185 LYS A O 1
ATOM 1513 N N . ALA A 1 186 ? 27.764 41.842 53.693 1.00 71.69 186 ALA A N 1
ATOM 1514 C CA . ALA A 1 186 ? 28.818 42.648 53.079 1.00 71.69 186 ALA A CA 1
ATOM 1515 C C . ALA A 1 186 ? 28.838 44.090 53.623 1.00 71.69 186 ALA A C 1
ATOM 1517 O O . ALA A 1 186 ? 29.916 44.660 53.781 1.00 71.69 186 ALA A O 1
ATOM 1518 N N . GLY A 1 187 ? 27.669 44.656 53.947 1.00 69.31 187 GLY A N 1
ATOM 1519 C CA . GLY A 1 187 ? 27.541 45.962 54.598 1.00 69.31 187 GLY A CA 1
ATOM 1520 C C . GLY A 1 187 ? 28.126 45.979 56.012 1.00 69.31 187 GLY A C 1
ATOM 1521 O O . GLY A 1 187 ? 28.915 46.869 56.324 1.00 69.31 187 GLY A O 1
ATOM 1522 N N . GLU A 1 188 ? 27.835 44.957 56.825 1.00 64.44 188 GLU A N 1
ATOM 1523 C CA . GLU A 1 188 ? 28.384 44.815 58.187 1.00 64.44 188 GLU A CA 1
ATOM 1524 C C . GLU A 1 188 ? 29.922 44.721 58.214 1.00 64.44 188 GLU A C 1
ATOM 1526 O O . GLU A 1 188 ? 30.553 45.182 59.160 1.00 64.44 188 GLU A O 1
ATOM 1531 N N . LEU A 1 189 ? 30.551 44.158 57.174 1.00 58.59 189 LEU A N 1
ATOM 1532 C CA . LEU A 1 189 ? 32.015 44.098 57.057 1.00 58.59 189 LEU A CA 1
ATOM 1533 C C . LEU A 1 189 ? 32.663 45.407 56.571 1.00 58.59 189 LEU A C 1
ATOM 1535 O O . LEU A 1 189 ? 33.889 45.508 56.574 1.00 58.59 189 LEU A O 1
ATOM 1539 N N . SER A 1 190 ? 31.870 46.383 56.126 1.00 59.03 190 SER A N 1
ATOM 1540 C CA . SER A 1 190 ? 32.359 47.661 55.595 1.00 59.03 190 SER A CA 1
ATOM 1541 C C . SER A 1 190 ? 32.344 48.807 56.610 1.00 59.03 190 SER A C 1
ATOM 1543 O O . SER A 1 190 ? 32.782 49.910 56.278 1.00 59.03 190 SER A O 1
ATOM 1545 N N . GLU A 1 191 ? 31.878 48.568 57.843 1.00 57.38 191 GLU A N 1
ATOM 1546 C CA . GLU A 1 191 ? 31.977 49.571 58.902 1.00 57.38 191 GLU A CA 1
ATOM 1547 C C . GLU A 1 191 ? 33.455 49.803 59.270 1.00 57.38 191 GLU A C 1
ATOM 1549 O O . GLU A 1 191 ? 34.162 48.853 59.623 1.00 57.38 191 GLU A O 1
ATOM 1554 N N . PRO A 1 192 ? 33.968 51.046 59.161 1.00 57.28 192 PRO A N 1
ATOM 1555 C CA . PRO A 1 192 ? 35.365 51.332 59.444 1.00 57.28 192 PRO A CA 1
ATOM 1556 C C . PRO A 1 192 ? 35.655 51.083 60.924 1.00 57.28 192 PRO A C 1
ATOM 1558 O O . PRO A 1 192 ? 35.049 51.695 61.804 1.00 57.28 192 PRO A O 1
ATOM 1561 N N . PHE A 1 193 ? 36.610 50.188 61.179 1.00 55.91 193 PHE A N 1
ATOM 1562 C CA . PHE A 1 193 ? 37.194 49.940 62.492 1.00 55.91 193 PHE A CA 1
ATOM 1563 C C . PHE A 1 193 ? 37.679 51.272 63.081 1.00 55.91 193 PHE A C 1
ATOM 1565 O O . PHE A 1 193 ? 38.665 51.846 62.620 1.00 55.91 193 PHE A O 1
ATOM 1572 N N . MET A 1 194 ? 36.938 51.803 64.054 1.00 60.09 194 MET A N 1
ATOM 1573 C CA . MET A 1 194 ? 37.288 53.036 64.749 1.00 60.09 194 MET A CA 1
ATOM 1574 C C . MET A 1 194 ? 38.468 52.716 65.672 1.00 60.09 194 MET A C 1
ATOM 1576 O O . MET A 1 194 ? 38.275 52.135 66.740 1.00 60.09 194 MET A O 1
ATOM 1580 N N . GLU A 1 195 ? 39.693 53.023 65.234 1.00 58.25 195 GLU A N 1
ATOM 1581 C CA . GLU A 1 195 ?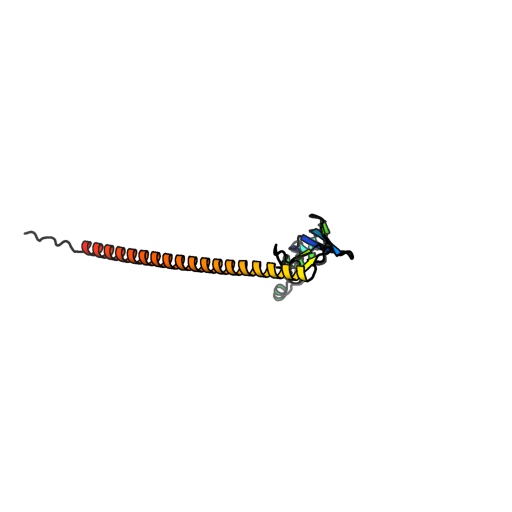 40.879 52.873 66.081 1.00 58.25 195 GLU A CA 1
ATOM 1582 C C . GLU A 1 195 ? 40.731 53.776 67.317 1.00 58.25 195 GLU A C 1
ATOM 1584 O O . GLU A 1 195 ? 40.541 54.990 67.170 1.00 58.25 195 GLU A O 1
ATOM 1589 N N . PRO A 1 196 ? 40.776 53.223 68.542 1.00 56.72 196 PRO A N 1
ATOM 1590 C CA . PRO A 1 196 ? 40.757 54.044 69.739 1.00 56.72 196 PRO A CA 1
ATOM 1591 C C . PRO A 1 196 ? 42.060 54.848 69.820 1.00 56.72 196 PRO A C 1
ATOM 1593 O O . PRO A 1 196 ? 43.152 54.286 69.793 1.00 56.72 196 PRO A O 1
ATOM 1596 N N . SER A 1 197 ? 41.931 56.173 69.915 1.00 51.75 197 SER A N 1
ATOM 1597 C CA . SER A 1 197 ? 43.043 57.107 70.094 1.00 51.75 197 SER A CA 1
ATOM 1598 C C . SER A 1 197 ? 43.802 56.808 71.390 1.00 51.75 197 SER A C 1
ATOM 1600 O O . SER A 1 197 ? 43.225 56.912 72.477 1.00 51.75 197 SER A O 1
ATOM 1602 N N . GLU A 1 198 ? 45.085 56.473 71.286 1.00 52.16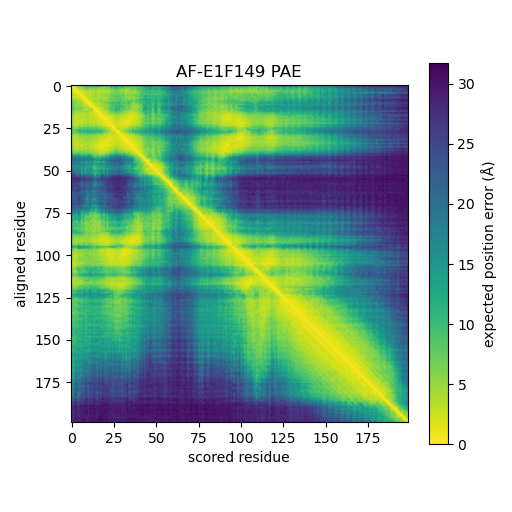 198 GLU A N 1
ATOM 1603 C CA . GLU A 1 198 ? 45.990 56.383 72.431 1.00 52.16 198 GLU A CA 1
ATOM 1604 C C . GLU A 1 198 ? 46.560 57.766 72.787 1.00 52.16 198 GLU A C 1
ATOM 1606 O O . GLU A 1 198 ? 47.106 58.441 71.917 1.00 52.16 198 GLU A O 1
ATOM 1611 N N . GLY A 1 199 ? 46.483 58.122 74.077 1.00 47.50 199 GLY A N 1
ATOM 1612 C CA . GLY A 1 199 ? 47.452 58.989 74.773 1.00 47.50 199 GLY A CA 1
ATOM 1613 C C . GLY A 1 199 ? 47.290 60.494 74.641 1.00 47.50 199 GLY A C 1
ATOM 1614 O O . GLY A 1 199 ? 47.926 61.068 73.733 1.00 47.50 199 GLY A O 1
#

Organism: Giardia intestinalis (strain P15) (NCBI:txid658858)

Foldseek 3Di:
DDPDDDDDPVPDQPVVQQKDWDWDADPVQKIKIFIWTKAFDDPVPDPLVCVLVDDDDDPPPPCPDPVVVVVPPPDDSSVSVSVVSPPGDIDIDTDDDIDTDHDAWDAPDPPLQQTPDGDPDDDDPVVNVVSVVSSVVVVVVVVVVVVVVVVVVVVVVVVVVVVVVVVVVVVVVVVVVVVVVVVVVVVVVPPDDPPDDDD

Nearest PDB structures (foldseek):
  3f79-assembly1_B  TM=4.586E-01  e=5.614E+00  Pseudomonas aeruginosa
  8aqh-assembly2_B  TM=4.715E-01  e=7.667E+00  Oplophorus gracilirostris
  3gty-assembly2_X  TM=2.263E-01  e=4.111E+00  Thermotoga maritima

Sequence (199 aa):
RKVYPELNVAEVSLRSLKRCVLYSASDTGAITFRHYLLRHPLDAESESLKVLLGEKRLSLGHLDTIDDISTLKVRNPKTDLDRFFRDKPVKLIEMGPRYTLELIKIEGGLTTGLVLYHAYITKTEEQIAQTEKKARQTRGRLDKEAKREILRRRLRVEREKKEHARITKEHEKNADNLASYAAEKAGELSEPFMEPSEG

pLDDT: mean 81.22, std 12.23, range [47.5, 95.44]

Secondary structure (DSSP, 8-state):
--SS----TTT--GGG--EEEEEEE-TTS-EEEEEEEEE----TT-HHHHHHS-------TT--SHHHHHH-----HHHHHHHHHHTS--EEEEEEEEEEE---EEESSTT---EEEESS-PPPHHHHHHHHHHHHHHHHHHHHHHHHHHHHHHHHHHHHHHHHHHHHHHHHHHHHHHHHHHHHHHHHTTS---PPPP-

InterPro domains:
  IPR007109 Brix domain [PF04427] (4-105)
  IPR007109 Brix domain [PS50833] (1-112)
  IPR045112 Protein Peter Pan-like [PTHR12661] (88-176)